Protein AF-A0A418D411-F1 (afdb_monomer_lite)

Radius of gyration: 24.91 Å; chains: 1; bounding box: 68×59×63 Å

InterPro domains:
  IPR006218 DAHP synthetase I/KDSA [PF00793] (116-194)
  IPR006219 DAHP synthase, class 1 [PTHR21225] (72-193)
  IPR013785 Aldolase-type TIM barrel [G3DSA:3.20.20.70] (73-192)
  IPR013785 Aldolase-type TIM barrel [G3DSA:3.20.20.70] (193-263)

Structure (mmCIF, N/CA/C/O backbone):
data_AF-A0A418D411-F1
#
_entry.id   AF-A0A418D411-F1
#
loop_
_atom_site.group_PDB
_atom_site.id
_atom_site.type_symbol
_atom_site.label_atom_id
_atom_site.label_alt_id
_atom_site.label_comp_id
_atom_site.label_asym_id
_atom_site.label_entity_id
_atom_site.label_seq_id
_atom_site.pdbx_PDB_ins_code
_atom_site.Cartn_x
_atom_site.Cartn_y
_atom_site.Cartn_z
_atom_site.occupancy
_atom_site.B_iso_or_equiv
_atom_site.auth_seq_id
_atom_site.auth_comp_id
_atom_site.auth_asym_id
_atom_site.auth_atom_id
_atom_site.pdbx_PDB_model_num
ATOM 1 N N . MET A 1 1 ? -28.518 1.169 19.691 1.00 33.06 1 MET A N 1
ATOM 2 C CA . MET A 1 1 ? -27.553 0.651 20.682 1.00 33.06 1 MET A CA 1
ATOM 3 C C . MET A 1 1 ? -27.098 -0.722 20.225 1.00 33.06 1 MET A C 1
ATOM 5 O O . MET A 1 1 ? -27.829 -1.684 20.400 1.00 33.06 1 MET A O 1
ATOM 9 N N . THR A 1 2 ? -25.924 -0.792 19.610 1.00 26.89 2 THR A N 1
ATOM 10 C CA . THR A 1 2 ? -25.213 -2.035 19.287 1.00 26.89 2 THR A CA 1
ATOM 11 C C . THR A 1 2 ? -23.743 -1.719 19.489 1.00 26.89 2 THR A C 1
ATOM 13 O O . THR A 1 2 ? -23.118 -1.120 18.620 1.00 26.89 2 THR A O 1
ATOM 16 N N . SER A 1 3 ? -23.225 -2.013 20.679 1.00 29.69 3 SER A N 1
ATOM 17 C CA . SER A 1 3 ? -21.810 -1.834 20.991 1.00 29.69 3 SER A CA 1
ATOM 18 C C . SER A 1 3 ? -21.008 -2.910 20.264 1.00 29.69 3 SER A C 1
ATOM 20 O O . SER A 1 3 ? -20.956 -4.057 20.710 1.00 29.69 3 SER A O 1
ATOM 22 N N . THR A 1 4 ? -20.394 -2.548 19.143 1.00 35.31 4 THR A N 1
ATOM 23 C CA . THR A 1 4 ? -19.318 -3.326 18.528 1.00 35.31 4 THR A CA 1
ATOM 24 C C . THR A 1 4 ? -18.088 -3.218 19.422 1.00 35.31 4 THR A C 1
ATOM 26 O O . THR A 1 4 ? -17.250 -2.341 19.243 1.00 35.31 4 THR A O 1
ATOM 29 N N . SER A 1 5 ? -18.010 -4.085 20.434 1.00 35.62 5 SER A N 1
ATOM 30 C CA . SER A 1 5 ? -16.815 -4.222 21.264 1.00 35.62 5 SER A CA 1
ATOM 31 C C . SER A 1 5 ? -15.633 -4.602 20.375 1.00 35.62 5 SER A C 1
ATOM 33 O O . SER A 1 5 ? -15.678 -5.657 19.731 1.00 35.62 5 SER A O 1
ATOM 35 N N . SER A 1 6 ? -14.588 -3.775 20.358 1.00 40.03 6 SER A N 1
ATOM 36 C CA . SER A 1 6 ? -13.334 -4.057 19.660 1.00 40.03 6 SER A CA 1
ATOM 37 C C . SER A 1 6 ? -12.784 -5.411 20.115 1.00 40.03 6 SER A C 1
ATOM 39 O O . SER A 1 6 ? -12.457 -5.627 21.281 1.00 40.03 6 SER A O 1
ATOM 41 N N . ASN A 1 7 ? -12.757 -6.374 19.196 1.00 39.62 7 ASN A N 1
ATOM 42 C CA . ASN A 1 7 ? -12.494 -7.764 19.535 1.00 39.62 7 ASN A CA 1
ATOM 43 C C . ASN A 1 7 ? -10.976 -7.973 19.733 1.00 39.62 7 ASN A C 1
ATOM 45 O O . ASN A 1 7 ? -10.240 -7.824 18.757 1.00 39.62 7 ASN A O 1
ATOM 49 N N . PRO A 1 8 ? -10.467 -8.375 20.919 1.00 40.44 8 PRO A N 1
ATOM 50 C CA . PRO A 1 8 ? -9.020 -8.432 21.205 1.00 40.44 8 PRO A CA 1
ATOM 51 C C . PRO A 1 8 ? -8.216 -9.391 20.301 1.00 40.44 8 PRO A C 1
ATOM 53 O O . PRO A 1 8 ? -6.984 -9.375 20.294 1.00 40.44 8 PRO A O 1
ATOM 56 N N . TYR A 1 9 ? -8.901 -10.207 19.500 1.00 42.91 9 TYR A N 1
ATOM 57 C CA . TYR A 1 9 ? -8.316 -11.075 18.483 1.00 42.91 9 TYR A CA 1
ATOM 58 C C . TYR A 1 9 ? -7.777 -10.301 17.264 1.00 42.91 9 TYR A C 1
ATOM 60 O O . TYR A 1 9 ? -6.800 -10.756 16.669 1.00 42.91 9 TYR A O 1
ATOM 68 N N . SER A 1 10 ? -8.323 -9.127 16.909 1.00 44.41 10 SER A N 1
ATOM 69 C CA . SER A 1 10 ? -7.838 -8.326 15.764 1.00 44.41 10 SER A CA 1
ATOM 70 C C . SER A 1 10 ? -6.365 -7.920 15.933 1.00 44.41 10 SER A C 1
ATOM 72 O O . SER A 1 10 ? -5.567 -8.024 14.998 1.00 44.41 10 SER A O 1
ATOM 74 N N . VAL A 1 11 ? -5.977 -7.584 17.169 1.00 42.16 11 VAL A N 1
ATOM 75 C CA . VAL A 1 11 ? -4.603 -7.266 17.585 1.00 42.16 11 VAL A CA 1
ATOM 76 C C . VAL A 1 11 ? -3.653 -8.437 17.323 1.00 42.16 11 VAL A C 1
ATOM 78 O O . VAL A 1 11 ? -2.612 -8.272 16.684 1.00 42.16 11 VAL A O 1
ATOM 81 N N . ALA A 1 12 ? -4.026 -9.646 17.753 1.00 47.34 12 ALA A N 1
ATOM 82 C CA . ALA A 1 12 ? -3.227 -10.854 17.545 1.00 47.34 12 ALA A CA 1
ATOM 83 C C . ALA A 1 12 ? -3.094 -11.225 16.054 1.00 47.34 12 ALA A C 1
ATOM 85 O O . ALA A 1 12 ? -2.053 -11.728 15.619 1.00 47.34 12 ALA A O 1
ATOM 86 N N . LEU A 1 13 ? -4.134 -10.958 15.262 1.00 47.47 13 LEU A N 1
ATOM 87 C CA . LEU A 1 13 ? -4.224 -11.324 13.848 1.00 47.47 13 LEU A CA 1
ATOM 88 C C . LEU A 1 13 ? -3.410 -10.394 12.938 1.00 47.47 13 LEU A C 1
ATOM 90 O O . LEU A 1 13 ? -2.647 -10.880 12.098 1.00 47.47 13 LEU A O 1
ATOM 94 N N . ALA A 1 14 ? -3.467 -9.078 13.158 1.00 49.84 14 ALA A N 1
ATOM 95 C CA . ALA A 1 14 ? -2.593 -8.128 12.467 1.00 49.84 14 ALA A CA 1
ATOM 96 C C . ALA A 1 14 ? -1.109 -8.375 12.807 1.00 49.84 14 ALA A C 1
ATOM 98 O O . ALA A 1 14 ? -0.263 -8.417 11.910 1.00 49.84 14 ALA A O 1
ATOM 99 N N . ILE A 1 15 ? -0.790 -8.636 14.083 1.00 53.91 15 ILE A N 1
ATOM 100 C CA . ILE A 1 15 ? 0.570 -8.994 14.519 1.00 53.91 15 ILE A CA 1
ATOM 101 C C . ILE A 1 15 ? 1.039 -10.296 13.852 1.00 53.91 15 ILE A C 1
ATOM 103 O O . ILE A 1 15 ? 2.188 -10.376 13.417 1.00 53.91 15 ILE A O 1
ATOM 107 N N . SER A 1 16 ? 0.156 -11.285 13.692 1.00 53.09 16 SER A N 1
ATOM 108 C CA . SER A 1 16 ? 0.464 -12.553 13.018 1.00 53.09 16 SER A CA 1
ATOM 109 C C . SER A 1 16 ? 0.754 -12.374 11.521 1.00 53.09 16 SER A C 1
ATOM 111 O O . SER A 1 16 ? 1.752 -12.902 11.030 1.00 53.09 16 SER A O 1
ATOM 113 N N . LEU A 1 17 ? -0.028 -11.563 10.799 1.00 56.69 17 LEU A N 1
ATOM 114 C CA . LEU A 1 17 ? 0.249 -11.187 9.401 1.00 56.69 17 LEU A CA 1
ATOM 115 C C . LEU A 1 17 ? 1.614 -10.497 9.238 1.00 56.69 17 LEU A C 1
ATOM 117 O O . LEU A 1 17 ? 2.364 -10.784 8.294 1.00 56.69 17 LEU A O 1
ATOM 121 N N . VAL A 1 18 ? 1.956 -9.608 10.176 1.00 55.41 18 VAL A N 1
ATOM 122 C CA . VAL A 1 18 ? 3.245 -8.907 10.179 1.00 55.41 18 VAL A CA 1
ATOM 123 C C . VAL A 1 18 ? 4.383 -9.885 10.481 1.00 55.41 18 VAL A C 1
ATOM 125 O O . VAL A 1 18 ? 5.374 -9.900 9.754 1.00 55.41 18 VAL A O 1
ATOM 128 N N . ALA A 1 19 ? 4.230 -10.754 11.484 1.00 53.66 19 ALA A N 1
ATOM 129 C CA . ALA A 1 19 ? 5.221 -11.763 11.858 1.00 53.66 19 ALA A CA 1
ATOM 130 C C . ALA A 1 19 ? 5.504 -12.761 10.720 1.00 53.66 19 ALA A C 1
ATOM 132 O O . ALA A 1 19 ? 6.668 -12.988 10.389 1.00 53.66 19 ALA A O 1
ATOM 133 N N . VAL A 1 20 ? 4.462 -13.282 10.058 1.00 54.72 20 VAL A N 1
ATOM 134 C CA . VAL A 1 20 ? 4.587 -14.178 8.890 1.00 54.72 20 VAL A CA 1
ATOM 135 C C . VAL A 1 20 ? 5.362 -13.508 7.752 1.00 54.72 20 VAL A C 1
ATOM 137 O O . VAL A 1 20 ? 6.217 -14.133 7.127 1.00 54.72 20 VAL A O 1
ATOM 140 N N . THR A 1 21 ? 5.122 -12.218 7.507 1.00 54.34 21 THR A N 1
ATOM 141 C CA . THR A 1 21 ? 5.803 -11.483 6.429 1.00 54.34 21 THR A CA 1
ATOM 142 C C . THR A 1 21 ? 7.245 -11.114 6.790 1.00 54.34 21 THR A C 1
ATOM 144 O O . THR A 1 21 ? 8.131 -11.191 5.938 1.00 54.34 21 THR A O 1
ATOM 147 N N . VAL A 1 22 ? 7.518 -10.773 8.054 1.00 53.78 22 VAL A N 1
ATOM 148 C CA . VAL A 1 22 ? 8.877 -10.505 8.559 1.00 53.78 22 VAL A CA 1
ATOM 149 C C . VAL A 1 22 ? 9.735 -11.774 8.559 1.00 53.78 22 VAL A C 1
ATOM 151 O O . VAL A 1 22 ? 10.916 -11.695 8.218 1.00 53.78 22 VAL A O 1
ATOM 154 N N . ALA A 1 23 ? 9.153 -12.939 8.864 1.00 47.38 23 ALA A N 1
ATOM 155 C CA . ALA A 1 23 ? 9.835 -14.236 8.815 1.00 47.38 23 ALA A CA 1
ATOM 156 C C . ALA A 1 23 ? 10.325 -14.621 7.403 1.00 47.38 23 ALA A C 1
ATOM 158 O O . ALA A 1 23 ? 11.264 -15.400 7.276 1.00 47.38 23 ALA A O 1
ATOM 159 N N . TRP A 1 24 ? 9.728 -14.046 6.352 1.00 43.72 24 TRP A N 1
ATOM 160 C CA . TRP A 1 24 ? 10.104 -14.244 4.943 1.00 43.72 24 TRP A CA 1
ATOM 161 C C . TRP A 1 24 ? 10.872 -13.049 4.339 1.00 43.72 24 TRP A C 1
ATOM 163 O O . TRP A 1 24 ? 10.961 -12.912 3.121 1.00 43.72 24 TRP A O 1
ATOM 173 N N . GLY A 1 25 ? 11.425 -12.156 5.171 1.00 38.22 25 GLY A N 1
ATOM 174 C CA . GLY A 1 25 ? 12.215 -11.003 4.708 1.00 38.22 25 GLY A CA 1
ATOM 175 C C . GLY A 1 25 ? 11.402 -9.902 4.009 1.00 38.22 25 GLY A C 1
ATOM 176 O O . GLY A 1 25 ? 11.973 -9.035 3.344 1.00 38.22 25 GLY A O 1
ATOM 177 N N . GLY A 1 26 ? 10.073 -9.924 4.143 1.00 41.62 26 GLY A N 1
ATOM 178 C CA . GLY A 1 26 ? 9.165 -8.945 3.553 1.00 41.62 26 GLY A CA 1
ATOM 179 C C . GLY A 1 26 ? 9.078 -7.622 4.323 1.00 41.62 26 GLY A C 1
ATOM 180 O O . GLY A 1 26 ? 9.641 -7.442 5.409 1.00 41.62 26 GLY A O 1
ATOM 181 N N . THR A 1 27 ? 8.330 -6.674 3.752 1.00 47.31 27 THR A N 1
ATOM 182 C CA . THR A 1 27 ? 8.087 -5.358 4.363 1.00 47.31 27 THR A CA 1
ATOM 183 C C . THR A 1 27 ? 6.607 -5.007 4.358 1.00 47.31 27 THR A C 1
ATOM 185 O O . THR A 1 27 ? 5.970 -5.034 3.305 1.00 47.31 27 THR A O 1
ATOM 188 N N . VAL A 1 28 ? 6.084 -4.649 5.526 1.00 45.81 28 VAL A N 1
ATOM 189 C CA . VAL A 1 28 ? 4.649 -4.549 5.812 1.00 45.81 28 VAL A CA 1
ATOM 190 C C . VAL A 1 28 ? 4.213 -3.090 5.887 1.00 45.81 28 VAL A C 1
ATOM 192 O O . VAL A 1 28 ? 4.856 -2.300 6.575 1.00 45.81 28 VAL A O 1
ATOM 195 N N . GLY A 1 29 ? 3.117 -2.747 5.209 1.00 37.38 29 GLY A N 1
ATOM 196 C CA . GLY A 1 29 ? 2.358 -1.519 5.441 1.00 37.38 29 GLY A CA 1
ATOM 197 C C . GLY A 1 29 ? 0.971 -1.847 5.996 1.00 37.38 29 GLY A C 1
ATOM 198 O O . GLY A 1 29 ? 0.375 -2.857 5.620 1.00 37.38 29 GLY A O 1
ATOM 199 N N . LEU A 1 30 ? 0.462 -1.006 6.893 1.00 37.16 30 LEU A N 1
ATOM 200 C CA . LEU A 1 30 ? -0.817 -1.195 7.576 1.00 37.16 30 LEU A CA 1
ATOM 201 C C . LEU A 1 30 ? -1.631 0.097 7.447 1.00 37.16 30 LEU A C 1
ATOM 203 O O . LEU A 1 30 ? -1.158 1.155 7.847 1.00 37.16 30 LEU A O 1
ATOM 207 N N . LEU A 1 31 ? -2.825 0.069 6.855 1.00 34.31 31 LEU A N 1
ATOM 208 C CA . LEU A 1 31 ? -3.688 1.254 6.856 1.00 34.31 31 LEU A CA 1
ATOM 209 C C . LEU A 1 31 ? -4.367 1.382 8.225 1.00 34.31 31 LEU A C 1
ATOM 211 O O . LEU A 1 31 ? -4.776 0.359 8.749 1.00 34.31 31 LEU A O 1
ATOM 215 N N . VAL A 1 32 ? -4.482 2.589 8.791 1.00 37.22 32 VAL A N 1
ATOM 216 C CA . VAL A 1 32 ? -5.326 2.903 9.966 1.00 37.22 32 VAL A CA 1
ATOM 217 C C . VAL A 1 32 ? -5.812 4.340 9.818 1.00 37.22 32 VAL A C 1
ATOM 219 O O . VAL A 1 32 ? -5.032 5.281 9.956 1.00 37.22 32 VAL A O 1
ATOM 222 N N . GLY A 1 33 ? -7.100 4.497 9.511 1.00 26.53 33 GLY A N 1
ATOM 223 C CA . GLY A 1 33 ? -7.774 5.792 9.486 1.00 26.53 33 GLY A CA 1
ATOM 224 C C . GLY A 1 33 ? -8.467 6.050 10.819 1.00 26.53 33 GLY A C 1
ATOM 225 O O . GLY A 1 33 ? -9.241 5.214 11.268 1.00 26.53 33 GLY A O 1
ATOM 226 N N . MET A 1 34 ? -8.209 7.206 11.429 1.00 34.72 34 MET A N 1
ATOM 227 C CA . MET A 1 34 ? -8.872 7.646 12.661 1.00 34.72 34 MET A CA 1
ATOM 228 C C . MET A 1 34 ? -9.772 8.865 12.386 1.00 34.72 34 MET A C 1
ATOM 230 O O . MET A 1 34 ? -9.775 9.427 11.293 1.00 34.72 34 MET A O 1
ATOM 234 N N . TYR A 1 35 ? -10.607 9.224 13.357 1.00 33.66 35 TYR A N 1
ATOM 235 C CA . TYR A 1 35 ? -11.509 10.385 13.352 1.00 33.66 35 TYR A CA 1
ATOM 236 C C . TYR A 1 35 ? -10.949 11.474 14.297 1.00 33.66 35 TYR A C 1
ATOM 238 O O . TYR A 1 35 ? -10.360 11.116 15.315 1.00 33.66 35 TYR A O 1
ATOM 246 N N . ALA A 1 36 ? -11.247 12.765 14.070 1.00 32.91 36 ALA A N 1
ATOM 247 C CA . ALA A 1 36 ? -11.877 13.656 15.076 1.00 32.91 36 ALA A CA 1
ATOM 248 C C . ALA A 1 36 ? -11.922 15.142 14.665 1.00 32.91 36 ALA A C 1
ATOM 250 O O . ALA A 1 36 ? -10.931 15.860 14.697 1.00 32.91 36 ALA A O 1
ATOM 251 N N . SER A 1 37 ? -13.136 15.599 14.391 1.00 28.89 37 SER A N 1
ATOM 252 C CA . SER A 1 37 ? -13.597 16.962 14.130 1.00 28.89 37 SER A CA 1
ATOM 253 C C . SER A 1 37 ? -13.303 18.051 15.196 1.00 28.89 37 SER A C 1
ATOM 255 O O . SER A 1 37 ? -13.655 17.873 16.360 1.00 28.89 37 SER A O 1
ATOM 257 N N . ARG A 1 38 ? -12.994 19.271 14.701 1.00 36.34 38 ARG A N 1
ATOM 258 C CA . ARG A 1 38 ? -13.343 20.634 15.229 1.00 36.34 38 ARG A CA 1
ATOM 259 C C . ARG A 1 38 ? -12.381 21.392 16.211 1.00 36.34 38 ARG A C 1
ATOM 261 O O . ARG A 1 38 ? -11.506 20.779 16.800 1.00 36.34 38 ARG A O 1
ATOM 268 N N . PRO A 1 39 ? -12.466 22.758 16.292 1.00 33.91 39 PRO A N 1
ATOM 269 C CA . PRO A 1 39 ? -11.302 23.684 16.361 1.00 33.91 39 PRO A CA 1
ATOM 270 C C . PRO A 1 39 ? -11.366 24.662 17.583 1.00 33.91 39 PRO A C 1
ATOM 272 O O . PRO A 1 39 ? -12.180 24.397 18.468 1.00 33.91 39 PRO A O 1
ATOM 275 N N . PRO A 1 40 ? -10.686 25.847 17.647 1.00 38.25 40 PRO A N 1
ATOM 276 C CA . PRO A 1 40 ? -9.579 26.440 16.859 1.00 38.25 40 PRO A CA 1
ATOM 277 C C . PRO A 1 40 ? -8.330 26.786 17.733 1.00 38.25 40 PRO A C 1
ATOM 279 O O . PRO A 1 40 ? -8.340 26.573 18.938 1.00 38.25 40 PRO A O 1
ATOM 282 N N . ALA A 1 41 ? -7.207 27.296 17.199 1.00 27.84 41 ALA A N 1
ATOM 283 C CA . ALA A 1 41 ? -6.936 28.747 17.109 1.00 27.84 41 ALA A CA 1
ATOM 284 C C . ALA A 1 41 ? -5.645 29.095 16.318 1.00 27.84 41 ALA A C 1
ATOM 286 O O . ALA A 1 41 ? -4.815 28.245 16.007 1.00 27.84 41 ALA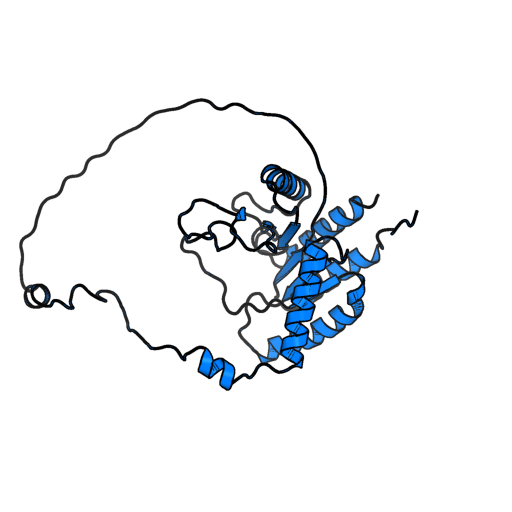 A O 1
ATOM 287 N N . THR A 1 42 ? -5.512 30.379 15.978 1.00 30.92 42 THR A N 1
ATOM 288 C CA . THR A 1 42 ? -4.536 31.001 15.061 1.00 30.92 42 THR A CA 1
ATOM 289 C C . THR A 1 42 ? -3.146 31.274 15.650 1.00 30.92 42 THR A C 1
ATOM 291 O O . THR A 1 42 ? -3.037 31.631 16.820 1.00 30.92 42 THR A O 1
ATOM 294 N N . SER A 1 43 ? -2.113 31.311 14.799 1.00 26.38 43 SER A N 1
ATOM 295 C CA . SER A 1 43 ? -0.853 32.024 15.070 1.00 26.38 43 SER A CA 1
ATOM 296 C C . SER A 1 43 ? -0.489 32.967 13.913 1.00 26.38 43 SER A C 1
ATOM 298 O O . SER A 1 43 ? -0.526 32.578 12.746 1.00 26.38 43 SER A O 1
ATOM 300 N N . ASN A 1 44 ? -0.160 34.220 14.245 1.00 27.83 44 ASN A N 1
ATOM 301 C CA . ASN A 1 44 ? 0.278 35.234 13.281 1.00 27.83 44 ASN A CA 1
ATOM 302 C C . ASN A 1 44 ? 1.775 35.109 12.957 1.00 27.83 44 ASN A C 1
ATOM 304 O O . ASN A 1 44 ? 2.577 34.648 13.768 1.00 27.83 44 ASN A O 1
ATOM 308 N N . THR A 1 45 ? 2.129 35.568 11.760 1.00 31.31 45 THR A N 1
ATOM 309 C CA . THR A 1 45 ? 3.489 35.687 11.216 1.00 31.31 45 THR A CA 1
ATOM 310 C C . THR A 1 45 ? 4.220 36.948 11.681 1.00 31.31 45 THR A C 1
ATOM 312 O O . THR A 1 45 ? 3.551 37.929 11.985 1.00 31.31 45 THR A O 1
ATOM 315 N N . HIS A 1 46 ? 5.562 36.915 11.632 1.00 29.34 46 HIS A N 1
ATOM 316 C CA . HIS A 1 46 ? 6.570 37.984 11.387 1.00 29.34 46 HIS A CA 1
ATOM 317 C C . HIS A 1 46 ? 7.897 37.567 12.085 1.00 29.34 46 HIS A C 1
ATOM 319 O O . HIS A 1 46 ? 7.840 36.823 13.057 1.00 29.34 46 HIS A O 1
ATOM 325 N N . VAL A 1 47 ? 9.120 37.928 11.666 1.00 28.28 47 VAL A N 1
ATOM 326 C CA . VAL A 1 47 ? 9.617 38.773 10.559 1.00 28.28 47 VAL A CA 1
ATOM 327 C C . VAL A 1 47 ? 10.996 38.234 10.074 1.00 28.28 47 VAL A C 1
ATOM 329 O O . VAL A 1 47 ? 11.607 37.423 10.759 1.00 28.28 47 VAL A O 1
ATOM 332 N N . GLU A 1 48 ? 11.396 38.672 8.874 1.00 28.16 48 GLU A N 1
ATOM 333 C CA . GLU A 1 48 ? 12.717 38.869 8.208 1.00 28.16 48 GLU A CA 1
ATOM 334 C C . GLU A 1 48 ? 14.059 38.766 9.028 1.00 28.16 48 GLU A C 1
ATOM 336 O O . GLU A 1 48 ? 14.039 38.657 10.245 1.00 28.16 48 GLU A O 1
ATOM 341 N N . ASN A 1 49 ? 15.295 38.837 8.480 1.00 28.94 49 ASN A N 1
ATOM 342 C CA . ASN A 1 49 ? 15.798 39.301 7.165 1.00 28.94 49 ASN A CA 1
ATOM 343 C C . ASN A 1 49 ? 17.262 38.826 6.850 1.00 28.94 49 ASN A C 1
ATOM 345 O O . ASN A 1 49 ? 17.867 38.096 7.627 1.00 28.94 49 ASN A O 1
ATOM 349 N N . GLU A 1 50 ? 17.825 39.345 5.744 1.00 29.19 50 GLU A N 1
ATOM 350 C CA . GLU A 1 50 ? 19.255 39.581 5.407 1.00 29.19 50 GLU A CA 1
ATOM 351 C C . GLU A 1 50 ? 20.144 38.518 4.702 1.00 29.19 50 GLU A C 1
ATOM 353 O O . GLU A 1 50 ? 20.868 37.722 5.289 1.00 29.19 50 GLU A O 1
ATOM 358 N N . THR A 1 51 ? 20.180 38.653 3.367 1.00 33.19 51 THR A N 1
ATOM 359 C CA . THR A 1 51 ? 21.358 38.837 2.475 1.00 33.19 51 THR A CA 1
ATOM 360 C C . THR A 1 51 ? 22.778 38.388 2.882 1.00 33.19 51 THR A C 1
ATOM 362 O O . THR A 1 51 ? 23.316 38.849 3.885 1.00 33.19 51 THR A O 1
ATOM 365 N N . ARG A 1 52 ? 23.516 37.815 1.905 1.00 29.56 52 ARG A N 1
ATOM 366 C CA . ARG A 1 52 ? 24.670 38.507 1.262 1.00 29.56 52 ARG A CA 1
ATOM 367 C C . ARG A 1 52 ? 25.130 37.875 -0.066 1.00 29.56 52 ARG A C 1
ATOM 369 O O . ARG A 1 52 ? 24.688 36.799 -0.449 1.00 29.56 52 ARG A O 1
ATOM 376 N N . ASN A 1 53 ? 25.941 38.643 -0.796 1.00 33.06 53 ASN A N 1
ATOM 377 C CA . ASN A 1 53 ? 26.189 38.568 -2.243 1.00 33.06 53 ASN A CA 1
ATOM 378 C C . ASN A 1 53 ? 27.517 37.848 -2.599 1.00 33.06 53 ASN A C 1
ATOM 380 O O . ASN A 1 53 ? 28.400 37.751 -1.749 1.00 33.06 53 ASN A O 1
ATOM 384 N N . GLY A 1 54 ? 27.697 37.400 -3.851 1.00 28.06 54 GLY A N 1
ATOM 385 C CA . GLY A 1 54 ? 28.924 36.715 -4.298 1.00 28.06 54 GLY A CA 1
ATOM 386 C C . GLY A 1 54 ? 29.053 36.561 -5.821 1.00 28.06 54 GLY A C 1
ATOM 387 O O . GLY A 1 54 ? 28.551 35.601 -6.398 1.00 28.06 54 GLY A O 1
ATOM 388 N N . HIS A 1 55 ? 29.747 37.504 -6.461 1.00 34.91 55 HIS A N 1
ATOM 389 C CA . HIS A 1 55 ? 29.998 37.569 -7.911 1.00 34.91 55 HIS A CA 1
ATOM 390 C C . HIS A 1 55 ? 31.119 36.606 -8.354 1.00 34.91 55 HIS A C 1
ATOM 392 O O . HIS A 1 55 ? 32.069 36.411 -7.594 1.00 34.91 55 HIS A O 1
ATOM 398 N N . ARG A 1 56 ? 31.056 36.060 -9.583 1.00 30.23 56 ARG A N 1
ATOM 399 C CA . ARG A 1 56 ? 32.219 35.507 -10.314 1.00 30.23 56 ARG A CA 1
ATOM 400 C C . ARG A 1 56 ? 32.071 35.688 -11.824 1.00 30.23 56 ARG A C 1
ATOM 402 O O . ARG A 1 56 ? 31.006 35.433 -12.383 1.00 30.23 56 ARG A O 1
ATOM 409 N N . ASP A 1 57 ? 33.167 36.106 -12.440 1.00 29.88 57 ASP A N 1
ATOM 410 C CA . ASP A 1 57 ? 33.249 36.589 -13.816 1.00 29.88 57 ASP A CA 1
ATOM 411 C C . ASP A 1 57 ? 33.271 35.478 -14.881 1.00 29.88 57 ASP A C 1
ATOM 413 O O . ASP A 1 57 ? 33.483 34.297 -14.595 1.00 29.88 57 ASP A O 1
ATOM 417 N N . ARG A 1 58 ? 33.048 35.879 -16.139 1.00 34.16 58 ARG A N 1
ATOM 418 C CA . ARG A 1 58 ? 33.152 35.032 -17.337 1.00 34.16 58 ARG A CA 1
ATOM 419 C C . ARG A 1 58 ? 34.279 35.535 -18.234 1.00 34.16 58 ARG A C 1
ATOM 421 O O . ARG A 1 58 ? 34.217 36.673 -18.686 1.00 34.16 58 ARG A O 1
ATOM 428 N N . GLU A 1 59 ? 35.196 34.649 -18.605 1.00 31.12 59 GLU A N 1
ATOM 429 C CA . GLU A 1 59 ? 36.101 34.837 -19.748 1.00 31.12 59 GLU A CA 1
ATOM 430 C C . GLU A 1 59 ? 35.810 33.798 -20.844 1.00 31.12 59 GLU A C 1
ATOM 432 O O . GLU A 1 59 ? 35.237 32.736 -20.580 1.00 31.12 59 GLU A O 1
ATOM 437 N N . GLY A 1 60 ? 36.114 34.153 -22.096 1.00 29.59 60 GLY A N 1
ATOM 438 C CA . GLY A 1 60 ? 35.656 33.449 -23.298 1.00 29.59 60 GLY A CA 1
ATOM 439 C C . GLY A 1 60 ? 36.671 32.513 -23.972 1.00 29.59 60 GLY A C 1
ATOM 440 O O . GLY A 1 60 ? 37.837 32.438 -23.606 1.00 29.59 60 GLY A O 1
ATOM 441 N N . SER A 1 61 ? 36.172 31.817 -25.000 1.00 37.66 61 SER A N 1
ATOM 442 C CA . SER A 1 61 ? 36.854 30.935 -25.976 1.00 37.66 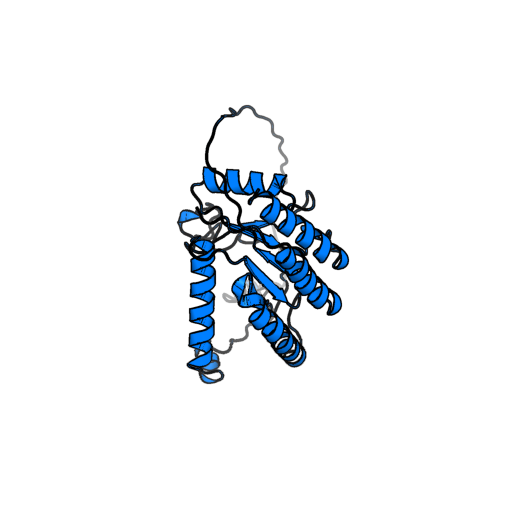61 SER A CA 1
ATOM 443 C C . SER A 1 61 ? 38.145 31.508 -26.601 1.00 37.66 61 SER A C 1
ATOM 445 O O . SER A 1 61 ? 38.311 32.720 -26.631 1.00 37.66 61 SER A O 1
ATOM 447 N N . VAL A 1 62 ? 39.075 30.717 -27.166 1.00 38.47 62 VAL A N 1
ATOM 448 C CA . VAL A 1 62 ? 39.104 30.141 -28.550 1.00 38.47 62 VAL A CA 1
ATOM 449 C C . VAL A 1 62 ? 40.432 29.347 -28.679 1.00 38.47 62 VAL A C 1
ATOM 451 O O . VAL A 1 62 ? 41.426 29.821 -28.146 1.00 38.47 62 VAL A O 1
ATOM 454 N N . SER A 1 63 ? 40.631 28.222 -29.392 1.00 44.41 63 SER A N 1
ATOM 455 C CA . SER A 1 63 ? 39.812 27.129 -29.983 1.00 44.41 63 SER A CA 1
ATOM 456 C C . SER A 1 63 ? 40.777 26.011 -30.489 1.00 44.41 63 SER A C 1
ATOM 458 O O . SER A 1 63 ? 41.979 26.274 -30.524 1.00 44.41 63 SER A O 1
ATOM 460 N N . ASN A 1 64 ? 40.299 24.805 -30.879 1.00 43.16 64 ASN A N 1
ATOM 461 C CA . ASN A 1 64 ? 40.702 24.051 -32.106 1.00 43.16 64 ASN A CA 1
ATOM 462 C C . ASN A 1 64 ? 40.295 22.553 -32.118 1.00 43.16 64 ASN A C 1
ATOM 464 O O . ASN A 1 64 ? 40.156 21.921 -31.075 1.00 43.16 64 ASN A O 1
ATOM 468 N N . ALA A 1 65 ? 40.154 21.993 -33.332 1.00 38.69 65 ALA A N 1
ATOM 469 C CA . ALA A 1 65 ? 39.794 20.601 -33.682 1.00 38.69 65 ALA A CA 1
ATOM 470 C C . ALA A 1 65 ? 38.327 20.150 -33.460 1.00 38.69 65 ALA A C 1
ATOM 472 O O . ALA A 1 65 ? 37.995 18.998 -33.742 1.00 38.69 65 ALA A O 1
ATOM 473 N N . GLY A 1 66 ? 37.426 21.033 -33.013 1.00 44.84 66 GLY A N 1
ATOM 474 C CA . GLY A 1 66 ? 36.010 20.704 -32.766 1.00 44.84 66 GLY A CA 1
ATOM 475 C C . GLY A 1 66 ? 35.053 20.911 -33.951 1.00 44.84 66 GLY A C 1
ATOM 476 O O . GLY A 1 66 ? 33.915 20.443 -33.907 1.00 44.84 66 GLY A O 1
ATOM 477 N N . ASP A 1 67 ? 35.488 21.602 -35.004 1.00 48.91 67 ASP A N 1
ATOM 478 C CA . ASP A 1 67 ? 34.578 22.341 -35.896 1.00 48.91 67 ASP A CA 1
ATOM 479 C C . ASP A 1 67 ? 33.696 21.455 -36.790 1.00 48.91 67 ASP A C 1
ATOM 481 O O . ASP A 1 67 ? 32.591 21.851 -37.161 1.00 48.91 67 ASP A O 1
ATOM 485 N N . ALA A 1 68 ? 34.100 20.203 -37.027 1.00 48.81 68 ALA A N 1
ATOM 486 C CA . ALA A 1 68 ? 33.259 19.202 -37.688 1.00 48.81 68 ALA A CA 1
ATOM 487 C C . ALA A 1 68 ? 31.953 18.901 -36.917 1.00 48.81 68 ALA A C 1
ATOM 489 O O . ALA A 1 68 ? 30.963 18.514 -37.530 1.00 48.81 68 ALA A O 1
ATOM 490 N N . LYS A 1 69 ? 31.921 19.113 -35.589 1.00 51.66 69 LYS A N 1
ATOM 491 C CA . LYS A 1 69 ? 30.692 19.028 -34.777 1.00 51.66 69 LYS A CA 1
ATOM 492 C C . LYS A 1 69 ? 29.906 20.338 -34.707 1.00 51.66 69 LYS A C 1
ATOM 494 O O . LYS A 1 69 ? 28.736 20.300 -34.354 1.00 51.66 69 LYS A O 1
ATOM 499 N N . ILE A 1 70 ? 30.513 21.482 -35.030 1.00 57.38 70 ILE A N 1
ATOM 500 C CA . ILE A 1 70 ? 29.835 22.790 -34.969 1.00 57.38 70 ILE A CA 1
ATOM 501 C C . ILE A 1 70 ? 28.838 22.939 -36.128 1.00 57.38 70 ILE A C 1
ATOM 503 O O . ILE A 1 70 ? 27.795 23.567 -35.967 1.00 57.38 70 ILE A O 1
ATOM 507 N N . MET A 1 71 ? 29.124 22.323 -37.281 1.00 59.03 71 MET 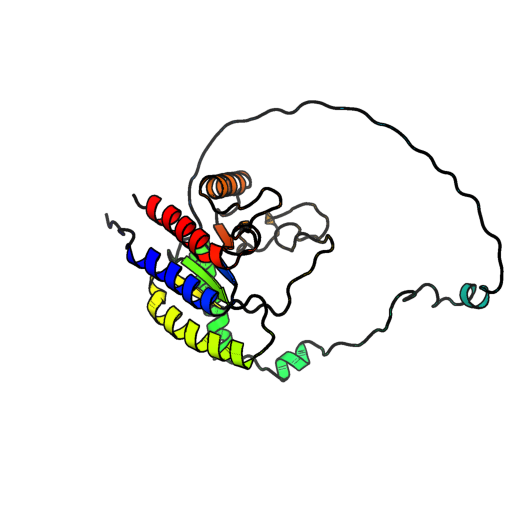A N 1
ATOM 508 C CA . MET A 1 71 ? 28.229 22.337 -38.447 1.00 59.03 71 MET A CA 1
ATOM 509 C C . MET A 1 71 ? 27.221 21.177 -38.488 1.00 59.03 71 MET A C 1
ATOM 511 O O . MET A 1 71 ? 26.330 21.172 -39.341 1.00 59.03 71 MET A O 1
ATOM 515 N N . ASP A 1 72 ? 27.320 20.205 -37.576 1.00 66.62 72 ASP A N 1
ATOM 516 C CA . ASP A 1 72 ? 26.340 19.127 -37.472 1.00 66.62 72 ASP A CA 1
ATOM 517 C C . ASP A 1 72 ? 25.125 19.572 -36.646 1.00 66.62 72 ASP A C 1
ATOM 519 O O . ASP A 1 72 ? 25.126 19.594 -35.417 1.00 66.62 72 ASP A O 1
ATOM 523 N N . LYS A 1 73 ? 24.037 19.876 -37.353 1.00 66.38 73 LYS A N 1
ATOM 524 C CA . LYS A 1 73 ? 22.714 20.189 -36.793 1.00 66.38 73 LYS A CA 1
ATOM 525 C C . LYS A 1 73 ? 22.126 19.084 -35.898 1.00 66.38 73 LYS A C 1
ATOM 527 O O . LYS A 1 73 ? 21.231 19.381 -35.110 1.00 66.38 73 LYS A O 1
ATOM 532 N N . HIS A 1 74 ? 22.627 17.849 -35.966 1.00 67.19 74 HIS A N 1
ATOM 533 C CA . HIS A 1 74 ? 22.256 16.768 -35.049 1.00 67.19 74 HIS A CA 1
ATOM 534 C C . HIS A 1 74 ? 23.146 16.702 -33.797 1.00 67.19 74 HIS A C 1
ATOM 536 O O . HIS A 1 74 ? 22.705 16.158 -32.790 1.00 67.19 74 HIS A O 1
ATOM 542 N N . ALA A 1 75 ? 24.323 17.341 -33.776 1.00 65.62 75 ALA A N 1
ATOM 543 C CA . ALA A 1 75 ? 25.226 17.365 -32.617 1.00 65.62 75 ALA A CA 1
ATOM 544 C C . ALA A 1 75 ? 24.725 18.218 -31.427 1.00 65.62 75 ALA A C 1
ATOM 546 O O . ALA A 1 75 ? 25.403 18.301 -30.401 1.00 65.62 75 ALA A O 1
ATOM 547 N N . LEU A 1 76 ? 23.537 18.825 -31.542 1.00 75.62 76 LEU A N 1
ATOM 548 C CA . LEU A 1 76 ? 22.792 19.458 -30.444 1.00 75.62 76 LEU A CA 1
ATOM 549 C C . LEU A 1 76 ? 21.743 18.529 -29.805 1.00 75.62 76 LEU A C 1
ATOM 551 O O . LEU A 1 76 ? 21.250 18.823 -28.716 1.00 75.62 76 LEU A O 1
ATOM 555 N N . VAL A 1 77 ? 21.390 17.426 -30.468 1.00 79.75 77 VAL A N 1
ATOM 556 C CA . VAL A 1 77 ? 20.337 16.487 -30.058 1.00 79.75 77 VAL A CA 1
ATOM 557 C C . VAL A 1 77 ? 20.991 15.201 -29.551 1.00 79.75 77 VAL A C 1
ATOM 559 O O . VAL A 1 77 ? 22.041 14.796 -30.037 1.00 79.75 77 VAL A O 1
ATOM 562 N N . ASP A 1 78 ? 20.412 14.584 -28.521 1.00 80.62 78 ASP A N 1
ATOM 563 C CA . ASP A 1 78 ? 20.847 13.296 -27.957 1.00 80.62 78 ASP A CA 1
ATOM 564 C C . ASP A 1 78 ? 22.334 13.194 -27.536 1.00 80.62 78 ASP A C 1
ATOM 566 O O . ASP A 1 78 ? 22.855 12.109 -27.285 1.00 80.62 78 ASP A O 1
ATOM 570 N N . VAL A 1 79 ? 22.997 14.339 -27.326 1.00 81.50 79 VAL A N 1
ATOM 571 C CA . VAL A 1 79 ? 24.443 14.509 -27.040 1.00 81.50 79 VAL A CA 1
ATOM 572 C C . VAL A 1 79 ? 24.965 13.684 -25.848 1.00 81.50 79 VAL A C 1
ATOM 574 O O . VAL A 1 79 ? 26.170 13.478 -25.703 1.00 81.50 79 VAL A O 1
ATOM 577 N N . ARG A 1 80 ? 24.073 13.225 -24.961 1.00 81.94 80 ARG A N 1
ATOM 578 C CA . ARG A 1 80 ? 24.385 12.407 -23.773 1.00 81.94 80 ARG A CA 1
ATOM 579 C C . ARG A 1 80 ? 23.570 11.108 -23.689 1.00 81.94 80 ARG A C 1
ATOM 581 O O . ARG A 1 80 ? 23.478 10.516 -22.616 1.00 81.94 80 ARG A O 1
ATOM 588 N N . ILE A 1 81 ? 22.961 10.668 -24.788 1.00 79.94 81 ILE A N 1
ATOM 589 C CA . ILE A 1 81 ? 22.142 9.455 -24.828 1.00 79.94 81 ILE A CA 1
ATOM 590 C C . ILE A 1 81 ? 23.022 8.253 -25.182 1.00 79.94 81 ILE A C 1
ATOM 592 O O . ILE A 1 81 ? 23.540 8.148 -26.288 1.00 79.94 81 ILE A O 1
ATOM 596 N N . GLY A 1 82 ? 23.172 7.314 -24.242 1.00 79.12 82 GLY A N 1
ATOM 597 C CA . GLY A 1 82 ? 23.932 6.073 -24.464 1.00 79.12 82 GLY A CA 1
ATOM 598 C C . GLY A 1 82 ? 23.260 5.078 -25.424 1.00 79.12 82 GLY A C 1
ATOM 599 O O . GLY A 1 82 ? 23.888 4.115 -25.852 1.00 79.12 82 GLY A O 1
ATOM 600 N N . GLY A 1 83 ? 21.987 5.302 -25.756 1.00 78.88 83 GLY A N 1
ATOM 601 C CA . GLY A 1 83 ? 21.228 4.545 -26.747 1.00 78.88 83 GLY A CA 1
ATOM 602 C C . GLY A 1 83 ? 19.721 4.727 -26.569 1.00 78.88 83 GLY A C 1
ATOM 603 O O . GLY A 1 83 ? 19.232 4.823 -25.445 1.00 78.88 83 GLY A O 1
ATOM 604 N N . ILE A 1 84 ? 18.982 4.746 -27.679 1.00 83.25 84 ILE A N 1
ATOM 605 C CA . ILE A 1 84 ? 17.513 4.749 -27.694 1.00 83.25 84 ILE A CA 1
ATOM 606 C C . ILE A 1 84 ? 17.044 3.364 -28.138 1.00 83.25 84 ILE A C 1
ATOM 608 O O . ILE A 1 84 ? 17.523 2.826 -29.134 1.00 83.25 84 ILE A O 1
ATOM 612 N N . ARG A 1 85 ? 16.099 2.776 -27.401 1.00 74.44 85 ARG A N 1
ATOM 613 C CA . ARG A 1 85 ? 15.467 1.499 -27.747 1.00 74.44 85 ARG A CA 1
ATOM 614 C C . ARG A 1 85 ? 13.955 1.655 -27.679 1.00 74.44 85 ARG A C 1
ATOM 616 O O . ARG A 1 85 ? 13.429 2.060 -26.646 1.00 74.44 85 ARG A O 1
ATOM 623 N N . ALA A 1 86 ? 13.266 1.298 -28.761 1.00 88.00 86 ALA A N 1
ATOM 624 C CA . ALA A 1 86 ? 11.812 1.216 -28.764 1.00 88.00 86 ALA A CA 1
ATOM 625 C C . ALA A 1 86 ? 11.337 0.167 -27.743 1.00 88.00 86 ALA A C 1
ATOM 627 O O . ALA A 1 86 ? 11.870 -0.945 -27.687 1.00 88.00 86 ALA A O 1
ATOM 628 N N . LEU A 1 87 ? 10.342 0.527 -26.935 1.00 85.44 87 LEU A N 1
ATOM 629 C CA . LEU A 1 87 ? 9.676 -0.398 -26.022 1.00 85.44 87 LEU A CA 1
ATOM 630 C C . LEU A 1 87 ? 8.545 -1.133 -26.748 1.00 85.44 87 LEU A C 1
ATOM 632 O O . LEU A 1 87 ? 7.985 -0.626 -27.720 1.00 85.44 87 LEU A O 1
ATOM 636 N N . ILE A 1 88 ? 8.185 -2.316 -26.247 1.00 85.31 88 ILE A N 1
ATOM 637 C CA . ILE A 1 88 ? 7.003 -3.048 -26.716 1.00 85.31 88 ILE A CA 1
ATOM 638 C C . ILE A 1 88 ? 5.759 -2.181 -26.434 1.00 85.31 88 ILE A C 1
ATOM 640 O O . ILE A 1 88 ? 5.568 -1.777 -25.282 1.00 85.31 88 ILE A O 1
ATOM 644 N N . PRO A 1 89 ? 4.905 -1.889 -27.435 1.00 92.44 89 PRO A N 1
ATOM 645 C CA . PRO A 1 89 ? 3.683 -1.121 -27.219 1.00 92.44 89 PRO A CA 1
ATOM 646 C C . PRO A 1 89 ? 2.753 -1.795 -26.193 1.00 92.44 89 PRO A C 1
ATOM 648 O O . PRO A 1 89 ? 2.606 -3.020 -26.228 1.00 92.44 89 PRO A O 1
ATOM 651 N N . PRO A 1 90 ? 2.051 -1.036 -25.324 1.00 88.56 90 PRO A N 1
ATOM 652 C CA . PRO A 1 90 ? 1.168 -1.616 -24.308 1.00 88.56 90 PRO A CA 1
ATOM 653 C C . PRO A 1 90 ? 0.091 -2.562 -24.860 1.00 88.56 90 PRO A C 1
ATOM 655 O O . PRO A 1 90 ? -0.273 -3.522 -24.187 1.00 88.56 90 PRO A O 1
ATOM 658 N N . VAL A 1 91 ? -0.390 -2.332 -26.089 1.00 92.75 91 VAL A N 1
ATOM 659 C CA . VAL A 1 91 ? -1.373 -3.207 -26.753 1.00 92.75 91 VAL A CA 1
ATOM 660 C C . VAL A 1 91 ? -0.846 -4.634 -26.945 1.00 92.75 91 VAL A C 1
ATOM 662 O O . VAL A 1 91 ? -1.543 -5.579 -26.594 1.00 92.75 91 VAL A O 1
ATOM 665 N N . CYS A 1 92 ? 0.414 -4.806 -27.354 1.00 91.81 92 CYS A N 1
ATOM 666 C CA . CYS A 1 92 ? 1.015 -6.127 -27.549 1.00 91.81 92 CYS A CA 1
ATOM 667 C C . CYS A 1 92 ? 1.137 -6.909 -26.228 1.00 91.81 92 CYS A C 1
ATOM 669 O O . CYS A 1 92 ? 1.030 -8.132 -26.214 1.00 91.81 92 CYS A O 1
ATOM 671 N N . LEU A 1 93 ? 1.323 -6.215 -25.097 1.00 86.12 93 LEU A N 1
ATOM 672 C CA . LEU A 1 93 ? 1.320 -6.844 -23.770 1.00 86.12 93 LEU A CA 1
ATOM 673 C C . LEU A 1 93 ? -0.095 -7.254 -23.332 1.00 86.12 93 LEU A C 1
ATOM 675 O O . LEU A 1 93 ? -0.262 -8.301 -22.711 1.00 86.12 93 LEU A O 1
ATOM 679 N N . LEU A 1 94 ? -1.116 -6.460 -23.676 1.00 89.50 94 LEU A N 1
ATOM 680 C CA . LEU A 1 94 ? -2.525 -6.786 -23.417 1.00 89.50 94 LEU A CA 1
ATOM 681 C C . LEU A 1 94 ? -3.030 -7.954 -24.281 1.00 89.50 94 LEU A C 1
ATOM 683 O O . LEU A 1 94 ? -3.914 -8.686 -23.840 1.00 89.50 94 LEU A O 1
ATOM 687 N N . GLU A 1 95 ? -2.466 -8.145 -25.475 1.00 92.25 95 GLU A N 1
ATOM 688 C CA . GLU A 1 95 ? -2.703 -9.316 -26.330 1.00 92.25 95 GLU A CA 1
ATOM 689 C C . GLU A 1 95 ? -2.019 -10.576 -25.778 1.00 92.25 95 GLU A C 1
ATOM 691 O O . GLU A 1 95 ? -2.641 -11.634 -25.712 1.00 92.25 95 GLU A O 1
ATOM 696 N N . GLN A 1 96 ? -0.759 -10.466 -25.335 1.00 91.31 96 GLN A N 1
ATOM 697 C CA . GLN A 1 96 ? -0.004 -11.583 -24.746 1.00 91.31 96 GLN A CA 1
ATOM 698 C C . GLN A 1 96 ? -0.560 -12.036 -23.388 1.00 91.31 96 GLN A C 1
ATOM 700 O O . GLN A 1 96 ? -0.510 -13.223 -23.065 1.00 91.31 96 GLN A O 1
ATOM 705 N N . VAL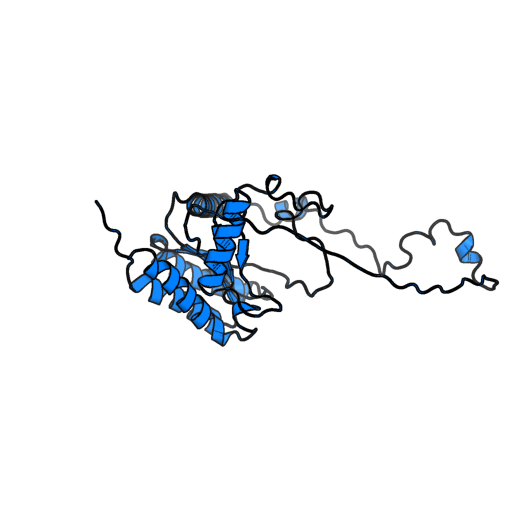 A 1 97 ? -1.081 -11.104 -22.582 1.00 89.38 97 VAL A N 1
ATOM 706 C CA . VAL A 1 97 ? -1.641 -11.372 -21.249 1.00 89.38 97 VAL A CA 1
ATOM 707 C C . VAL A 1 97 ? -3.084 -10.847 -21.185 1.00 89.38 97 VAL A C 1
ATOM 709 O O . VAL A 1 97 ? -3.352 -9.807 -20.572 1.00 89.38 97 VAL A O 1
ATOM 712 N N . PRO A 1 98 ? -4.044 -11.546 -21.822 1.00 90.56 98 PRO A N 1
ATOM 713 C CA . PRO A 1 98 ? -5.413 -11.066 -21.939 1.00 90.56 98 PRO A CA 1
ATOM 714 C C . PRO A 1 98 ? -6.119 -11.010 -20.580 1.00 90.56 98 PRO A C 1
ATOM 716 O O . PRO A 1 98 ? -6.101 -11.949 -19.779 1.00 90.56 98 PRO A O 1
ATOM 719 N N . ARG A 1 99 ? -6.814 -9.896 -20.330 1.00 92.50 99 ARG A N 1
ATOM 720 C CA . ARG A 1 99 ? -7.609 -9.687 -19.112 1.00 92.50 99 ARG A CA 1
ATOM 721 C C . ARG A 1 99 ? -8.811 -10.636 -19.084 1.00 92.50 99 ARG A C 1
ATOM 723 O O . ARG A 1 99 ? -9.843 -10.362 -19.694 1.00 92.50 99 ARG A O 1
ATOM 730 N N . THR A 1 100 ? -8.708 -11.708 -18.306 1.00 94.94 100 THR A N 1
ATOM 731 C CA . THR A 1 100 ? -9.825 -12.630 -18.061 1.00 94.94 100 THR A CA 1
ATOM 732 C C . THR A 1 100 ? -10.927 -11.987 -17.208 1.00 94.94 100 THR A C 1
ATOM 734 O O . THR A 1 100 ? -10.693 -11.038 -16.452 1.00 94.94 100 THR A O 1
ATOM 737 N N . VAL A 1 101 ? -12.139 -12.554 -17.265 1.00 95.94 101 VAL A N 1
ATOM 738 C CA . VAL A 1 101 ? -13.273 -12.150 -16.408 1.00 95.94 101 VAL A CA 1
ATOM 739 C C . VAL A 1 101 ? -12.926 -12.275 -14.918 1.00 95.94 101 VAL A C 1
ATOM 741 O O . VAL A 1 101 ? -13.337 -11.435 -14.119 1.00 95.94 101 VAL A O 1
ATOM 744 N N . ALA A 1 102 ? -12.131 -13.281 -14.538 1.00 94.69 102 ALA A N 1
ATOM 745 C CA . ALA A 1 102 ? -11.667 -13.462 -13.164 1.00 94.69 102 ALA A CA 1
ATOM 746 C C . ALA A 1 102 ? -10.739 -12.319 -12.715 1.00 94.69 102 ALA A C 1
ATOM 748 O O . ALA A 1 102 ? -10.953 -11.754 -11.645 1.00 94.69 102 ALA A O 1
ATOM 749 N N . ILE A 1 103 ? -9.769 -11.918 -13.550 1.00 93.94 103 ILE A N 1
ATOM 750 C CA . ILE A 1 103 ? -8.884 -10.774 -13.269 1.00 93.94 103 ILE A CA 1
ATOM 751 C C . ILE A 1 103 ? -9.706 -9.488 -13.133 1.00 93.94 103 ILE A C 1
ATOM 753 O O . ILE A 1 103 ? -9.556 -8.764 -12.149 1.00 93.94 103 ILE A O 1
ATOM 757 N N . ALA A 1 104 ? -10.614 -9.225 -14.080 1.00 94.81 104 ALA A N 1
ATOM 758 C CA . ALA A 1 104 ? -11.475 -8.045 -14.045 1.00 94.81 104 ALA A CA 1
ATOM 759 C C . ALA A 1 104 ? -12.341 -7.998 -12.773 1.00 94.81 104 ALA A C 1
ATOM 761 O O . ALA A 1 104 ? -12.419 -6.956 -12.123 1.00 94.81 104 ALA A O 1
ATOM 762 N N . ARG A 1 105 ? -12.936 -9.131 -12.371 1.00 96.75 105 ARG A N 1
ATOM 763 C CA . ARG A 1 105 ? -13.729 -9.241 -11.138 1.00 96.75 105 ARG A CA 1
ATOM 764 C C . ARG A 1 105 ? -12.888 -8.967 -9.892 1.00 96.75 105 ARG A C 1
ATOM 766 O O . ARG A 1 105 ? -13.324 -8.184 -9.056 1.00 96.75 105 ARG A O 1
ATOM 773 N N . THR A 1 106 ? -11.700 -9.561 -9.776 1.00 95.69 106 THR A N 1
ATOM 774 C CA . THR A 1 106 ? -10.804 -9.354 -8.625 1.00 95.69 106 THR A CA 1
ATOM 775 C C . THR A 1 106 ? -10.360 -7.896 -8.506 1.00 95.69 106 THR A C 1
ATOM 777 O O . THR A 1 106 ? -10.436 -7.325 -7.422 1.00 95.69 106 THR A O 1
ATOM 780 N N . VAL A 1 107 ? -9.956 -7.265 -9.616 1.00 95.25 107 VAL A N 1
ATOM 781 C CA . VAL A 1 107 ? -9.536 -5.852 -9.627 1.00 95.25 107 VAL A CA 1
ATOM 782 C C . VAL A 1 107 ? -10.701 -4.920 -9.291 1.00 95.25 107 VAL A C 1
ATOM 784 O O . VAL A 1 107 ? -10.540 -4.022 -8.467 1.00 95.25 107 VAL A O 1
ATOM 787 N N . ASN A 1 108 ? -11.877 -5.132 -9.888 1.00 95.56 108 ASN A N 1
ATOM 788 C CA . ASN A 1 108 ? -13.041 -4.279 -9.643 1.00 95.56 108 ASN A CA 1
ATOM 789 C C . ASN A 1 108 ? -13.573 -4.440 -8.214 1.00 95.56 108 ASN A C 1
ATOM 791 O O . ASN A 1 108 ? -13.815 -3.429 -7.558 1.00 95.56 108 ASN A O 1
ATOM 795 N N . LYS A 1 109 ? -13.679 -5.679 -7.705 1.00 95.62 109 LYS A N 1
ATOM 796 C CA . LYS A 1 109 ? -14.076 -5.941 -6.314 1.00 95.62 109 LYS A CA 1
ATOM 797 C C . LYS A 1 109 ? -13.092 -5.287 -5.339 1.00 95.62 109 LYS A C 1
ATOM 799 O O . LYS A 1 109 ? -13.524 -4.502 -4.507 1.00 95.62 109 LYS A O 1
ATOM 804 N N . GLY A 1 110 ? -11.784 -5.517 -5.492 1.00 94.69 110 GLY A N 1
ATOM 805 C CA . GLY A 1 110 ? -10.780 -4.934 -4.594 1.00 94.69 110 GLY A CA 1
ATOM 806 C C . GLY A 1 110 ? -10.782 -3.400 -4.594 1.00 94.69 110 GLY A C 1
ATOM 807 O O . GLY A 1 110 ? -10.686 -2.787 -3.536 1.00 94.69 110 GLY A O 1
ATOM 808 N N . ARG A 1 111 ? -10.968 -2.762 -5.761 1.00 93.69 111 ARG A N 1
ATOM 809 C CA . ARG A 1 111 ? -11.147 -1.299 -5.855 1.00 93.69 111 ARG A CA 1
ATOM 810 C C . ARG A 1 111 ? -12.402 -0.817 -5.128 1.00 93.69 111 ARG A C 1
ATOM 812 O O . ARG A 1 111 ? -12.346 0.211 -4.462 1.00 93.69 111 ARG A O 1
ATOM 819 N N . GLN A 1 112 ? -13.515 -1.536 -5.264 1.00 94.31 112 GLN A N 1
ATOM 820 C CA . GLN A 1 112 ? -14.769 -1.195 -4.598 1.00 94.31 112 GLN A CA 1
ATOM 821 C C . GLN A 1 112 ? -14.660 -1.352 -3.076 1.00 94.31 112 GLN A C 1
ATOM 823 O O . GLN A 1 112 ? -15.057 -0.444 -2.359 1.00 94.31 112 GLN A O 1
ATOM 828 N N . GLU A 1 113 ? -14.074 -2.446 -2.585 1.00 94.75 113 GLU A N 1
ATOM 829 C CA . GLU A 1 113 ? -13.873 -2.680 -1.148 1.00 94.75 113 GLU A CA 1
ATOM 830 C C . GLU A 1 113 ? -12.954 -1.617 -0.523 1.00 94.75 113 GLU A C 1
ATOM 832 O O . GLU A 1 113 ? -13.323 -1.014 0.480 1.00 94.75 113 GLU A O 1
ATOM 837 N N . VAL A 1 114 ? -11.819 -1.286 -1.158 1.00 92.75 114 VAL A N 1
ATOM 838 C CA . VAL A 1 114 ? -10.947 -0.188 -0.690 1.00 92.75 114 VAL A CA 1
ATOM 839 C C . VAL A 1 114 ? -11.694 1.151 -0.678 1.00 92.75 114 VAL A C 1
ATOM 841 O O . VAL A 1 114 ? -11.578 1.905 0.283 1.00 92.75 114 VAL A O 1
ATOM 844 N N . ASN A 1 115 ? -12.483 1.457 -1.714 1.00 91.19 115 ASN A N 1
ATOM 845 C CA . ASN A 1 115 ? -13.256 2.701 -1.777 1.00 91.19 115 ASN A CA 1
ATOM 846 C C . ASN A 1 115 ? -14.358 2.757 -0.702 1.00 91.19 115 ASN A C 1
ATOM 848 O O . ASN A 1 115 ? -14.587 3.814 -0.124 1.00 91.19 115 ASN A O 1
ATOM 852 N N . ASN A 1 116 ? -15.010 1.633 -0.389 1.00 91.31 116 ASN A N 1
ATOM 853 C CA . ASN A 1 116 ? -15.996 1.562 0.691 1.00 91.31 116 ASN A CA 1
ATOM 854 C C . ASN A 1 116 ? -15.355 1.867 2.055 1.00 91.31 116 ASN A C 1
ATOM 856 O O . ASN A 1 116 ? -15.932 2.637 2.822 1.00 91.31 116 ASN A O 1
ATOM 860 N N . ILE A 1 117 ? -14.153 1.341 2.318 1.00 89.81 117 ILE A N 1
ATOM 861 C CA . ILE A 1 117 ? -13.398 1.619 3.552 1.00 89.81 117 ILE A CA 1
ATOM 862 C C . ILE A 1 117 ? -12.967 3.091 3.608 1.00 89.81 117 ILE A C 1
ATOM 864 O O . ILE A 1 117 ? -13.235 3.780 4.588 1.00 89.81 117 ILE A O 1
ATOM 868 N N . LEU A 1 118 ? -12.396 3.633 2.524 1.00 87.00 118 LEU A N 1
ATOM 869 C CA . LEU A 1 118 ? -12.024 5.057 2.441 1.00 87.00 118 LEU A CA 1
ATOM 870 C C . LEU A 1 118 ? -13.231 6.008 2.569 1.00 87.00 118 LEU A C 1
ATOM 872 O O . LEU A 1 118 ? -13.072 7.162 2.965 1.00 87.00 118 LEU A O 1
ATOM 876 N N . ARG A 1 119 ? -14.442 5.539 2.247 1.00 87.00 119 ARG A N 1
ATOM 877 C CA . ARG A 1 119 ? -15.710 6.265 2.437 1.00 87.00 119 ARG A CA 1
ATOM 878 C C . ARG A 1 119 ? -16.403 5.958 3.766 1.00 87.00 119 ARG A C 1
ATOM 880 O O . ARG A 1 119 ? -17.483 6.496 3.998 1.00 87.00 119 ARG A O 1
ATOM 887 N N . ARG A 1 120 ? -15.803 5.126 4.626 1.00 84.94 120 ARG A N 1
ATOM 888 C CA . ARG A 1 120 ? -16.325 4.719 5.944 1.00 84.94 120 ARG A CA 1
ATOM 889 C C . ARG A 1 120 ? -17.709 4.043 5.869 1.00 84.94 120 ARG A C 1
ATOM 891 O O . ARG A 1 120 ? -18.545 4.209 6.750 1.00 84.94 120 ARG A O 1
ATOM 898 N N . VAL A 1 121 ? -17.941 3.291 4.789 1.00 90.69 121 VAL A N 1
ATOM 899 C CA . VAL A 1 121 ? -19.124 2.427 4.562 1.00 90.69 121 VAL A CA 1
ATOM 900 C C . VAL A 1 121 ? -18.825 0.960 4.922 1.00 90.69 121 VAL A C 1
ATOM 902 O O . VAL A 1 121 ? -19.738 0.162 5.105 1.00 90.69 121 VAL A O 1
ATOM 905 N N . ASP A 1 122 ? -17.543 0.614 5.013 1.00 88.94 122 ASP A N 1
ATOM 906 C CA . ASP A 1 122 ? -16.985 -0.676 5.425 1.00 88.94 122 ASP A CA 1
ATOM 907 C C . ASP A 1 122 ? -15.952 -0.349 6.520 1.00 88.94 122 ASP A C 1
ATOM 909 O O . ASP A 1 122 ? -15.138 0.557 6.333 1.00 88.94 122 ASP A O 1
ATOM 913 N N . ASP A 1 123 ? -16.054 -0.989 7.683 1.00 88.62 123 ASP A N 1
ATOM 914 C CA . ASP A 1 123 ? -15.258 -0.714 8.889 1.00 88.62 123 ASP A CA 1
ATOM 915 C C . ASP A 1 123 ? -13.962 -1.538 8.962 1.00 88.62 123 ASP A C 1
ATOM 917 O O . ASP A 1 123 ? -13.153 -1.361 9.874 1.00 88.62 123 ASP A O 1
ATOM 921 N N . ARG A 1 124 ? -13.722 -2.411 7.976 1.00 90.56 124 ARG A N 1
ATOM 922 C CA . ARG A 1 124 ? -12.525 -3.254 7.912 1.00 90.56 124 ARG A CA 1
ATOM 923 C C . ARG A 1 124 ? -11.253 -2.466 7.651 1.00 90.56 124 ARG A C 1
ATOM 925 O O . ARG A 1 124 ? -11.224 -1.450 6.958 1.00 90.56 124 ARG A O 1
ATOM 932 N N . LEU A 1 125 ? -10.140 -3.041 8.092 1.00 88.38 125 LEU A N 1
ATOM 933 C CA . LEU A 1 125 ? -8.823 -2.448 7.920 1.00 88.38 125 LEU A CA 1
ATOM 934 C C . LEU A 1 125 ? -8.138 -2.880 6.616 1.00 88.38 125 LEU A C 1
ATOM 936 O O . LEU A 1 125 ? -7.990 -4.074 6.352 1.00 88.38 125 LEU A O 1
ATOM 940 N N . VAL A 1 126 ? -7.640 -1.935 5.810 1.00 91.62 126 VAL A N 1
ATOM 941 C CA . VAL A 1 126 ? -6.840 -2.275 4.616 1.00 91.62 126 VAL A CA 1
ATOM 942 C C . VAL A 1 126 ? -5.415 -2.667 5.023 1.00 91.62 126 VAL A C 1
ATOM 944 O O . VAL A 1 126 ? -4.673 -1.877 5.603 1.00 91.62 126 VAL A O 1
ATOM 947 N N . VAL A 1 127 ? -4.975 -3.871 4.657 1.00 93.25 127 VAL A N 1
ATOM 948 C CA . VAL A 1 127 ? -3.624 -4.364 4.981 1.00 93.25 127 VAL A CA 1
ATOM 949 C C . VAL A 1 127 ? -2.837 -4.603 3.696 1.00 93.25 127 VAL A C 1
ATOM 951 O O . VAL A 1 127 ? -3.132 -5.543 2.959 1.00 93.25 127 VAL A O 1
ATOM 954 N N . VAL A 1 128 ? -1.824 -3.772 3.421 1.00 94.62 128 VAL A N 1
ATOM 955 C CA . VAL A 1 128 ? -1.007 -3.852 2.193 1.00 94.62 128 VAL A CA 1
ATOM 956 C C . VAL A 1 128 ? 0.342 -4.498 2.500 1.00 94.62 128 VAL A C 1
ATOM 958 O O . VAL A 1 128 ? 1.292 -3.853 2.950 1.00 94.62 128 VAL A O 1
ATOM 961 N N . VAL A 1 129 ? 0.439 -5.802 2.247 1.00 92.75 129 VAL A N 1
ATOM 962 C CA . VAL A 1 129 ? 1.513 -6.645 2.790 1.00 92.75 129 VAL A CA 1
ATOM 963 C C . VAL A 1 129 ? 2.190 -7.500 1.717 1.00 92.75 129 VAL A C 1
ATOM 965 O O . VAL A 1 129 ? 1.537 -8.024 0.814 1.00 92.75 129 VAL A O 1
ATOM 968 N N . GLY A 1 130 ? 3.521 -7.613 1.768 1.00 91.12 130 GLY A N 1
ATOM 969 C CA . GLY A 1 130 ? 4.269 -8.439 0.819 1.00 91.12 130 GLY A CA 1
ATOM 970 C C . GLY A 1 130 ? 5.786 -8.227 0.805 1.00 91.12 130 GLY A C 1
ATOM 971 O O . GLY A 1 130 ? 6.347 -7.551 1.676 1.00 91.12 130 GLY A O 1
ATOM 972 N N . PRO A 1 131 ? 6.472 -8.805 -0.197 1.00 83.56 131 PRO A N 1
ATOM 973 C CA . PRO A 1 131 ? 7.889 -8.565 -0.452 1.00 83.56 131 PRO A CA 1
ATOM 974 C C . PRO A 1 131 ? 8.206 -7.077 -0.660 1.00 83.56 131 PRO A C 1
ATOM 976 O O . PRO A 1 131 ? 7.368 -6.291 -1.106 1.00 83.56 131 PRO A O 1
ATOM 979 N N . CYS A 1 132 ? 9.444 -6.674 -0.368 1.00 81.12 132 CYS A N 1
ATOM 980 C CA . CYS A 1 132 ? 9.877 -5.290 -0.577 1.00 81.12 132 CYS A CA 1
ATOM 981 C C . CYS A 1 132 ? 9.953 -4.917 -2.071 1.00 81.12 132 CYS A C 1
ATOM 983 O O . CYS A 1 132 ? 9.555 -3.808 -2.444 1.00 81.12 132 CYS A O 1
ATOM 985 N N . SER A 1 133 ? 10.399 -5.865 -2.898 1.00 79.38 133 SER A N 1
ATOM 986 C CA . SER A 1 133 ? 10.332 -5.867 -4.360 1.00 79.38 133 SER A CA 1
ATOM 987 C C . SER A 1 133 ? 10.345 -7.311 -4.880 1.00 79.38 133 SER A C 1
ATOM 989 O O . SER A 1 133 ? 11.112 -8.145 -4.387 1.00 79.38 133 SER A O 1
ATOM 991 N N . ILE A 1 134 ? 9.518 -7.611 -5.878 1.00 80.25 134 ILE A N 1
ATOM 992 C CA . ILE A 1 134 ? 9.434 -8.921 -6.528 1.00 80.25 134 ILE A CA 1
ATOM 993 C C . ILE A 1 134 ? 10.543 -9.041 -7.570 1.00 80.25 134 ILE A C 1
ATOM 995 O O . ILE A 1 134 ? 10.659 -8.208 -8.463 1.00 80.25 134 ILE A O 1
ATOM 999 N N . HIS A 1 135 ? 11.328 -10.108 -7.446 1.00 81.62 135 HIS A N 1
ATOM 1000 C CA . HIS A 1 135 ? 12.407 -10.479 -8.364 1.00 81.62 135 HIS A CA 1
ATOM 1001 C C . HIS A 1 135 ? 12.322 -11.952 -8.808 1.00 81.62 135 HIS A C 1
ATOM 1003 O O . HIS A 1 135 ? 12.861 -12.296 -9.853 1.00 81.62 135 HIS A O 1
ATOM 1009 N N . ASP A 1 136 ? 11.597 -12.801 -8.067 1.00 86.50 136 ASP A N 1
ATOM 1010 C CA . ASP A 1 136 ? 11.213 -14.154 -8.481 1.00 86.50 136 ASP A CA 1
ATOM 1011 C C . ASP A 1 136 ? 9.674 -14.281 -8.548 1.00 86.50 136 ASP A C 1
ATOM 1013 O O . ASP A 1 136 ? 9.003 -14.191 -7.512 1.00 86.50 136 ASP A O 1
ATOM 1017 N N . PRO A 1 137 ? 9.090 -14.507 -9.742 1.00 89.38 137 PRO A N 1
ATOM 1018 C CA . PRO A 1 137 ? 7.664 -14.776 -9.90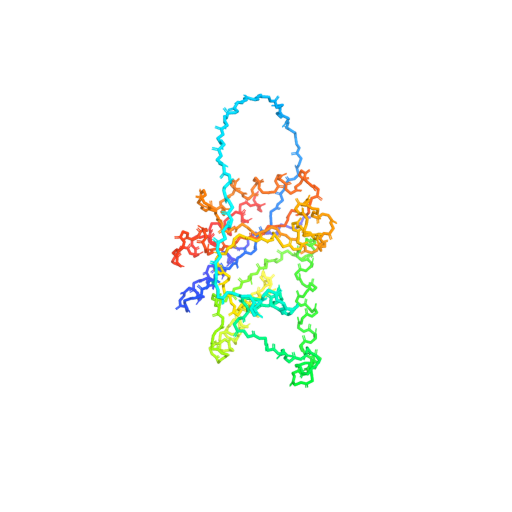1 1.00 89.38 137 PRO A CA 1
ATOM 1019 C C . PRO A 1 137 ? 7.172 -16.041 -9.181 1.00 89.38 137 PRO A C 1
ATOM 1021 O O . PRO A 1 137 ? 6.013 -16.073 -8.767 1.00 89.38 137 PRO A O 1
ATOM 1024 N N . LYS A 1 138 ? 8.010 -17.077 -9.012 1.00 91.81 138 LYS A N 1
ATOM 1025 C CA . LYS A 1 138 ? 7.605 -18.332 -8.353 1.00 91.81 138 LYS A CA 1
ATOM 1026 C C . LYS A 1 138 ? 7.408 -18.115 -6.856 1.00 91.81 138 LYS A C 1
ATOM 1028 O O . LYS A 1 138 ? 6.301 -18.325 -6.363 1.00 91.81 138 LYS A O 1
ATOM 1033 N N . ALA A 1 139 ? 8.415 -17.581 -6.162 1.00 85.69 139 ALA A N 1
ATOM 1034 C CA . ALA A 1 139 ? 8.292 -17.192 -4.758 1.00 85.69 139 ALA A CA 1
ATOM 1035 C C . ALA A 1 139 ? 7.152 -16.181 -4.519 1.00 85.69 139 ALA A C 1
ATOM 1037 O O . ALA A 1 139 ? 6.459 -16.260 -3.504 1.00 85.69 139 ALA A O 1
ATOM 1038 N N . ALA A 1 140 ? 6.903 -15.258 -5.459 1.00 86.25 140 ALA A N 1
ATOM 1039 C CA . ALA A 1 140 ? 5.772 -14.333 -5.367 1.00 86.25 140 ALA A CA 1
ATOM 1040 C C . ALA A 1 140 ? 4.407 -15.048 -5.427 1.00 86.25 140 ALA A C 1
ATOM 1042 O O . ALA A 1 140 ? 3.516 -14.715 -4.645 1.00 86.25 140 ALA A O 1
ATOM 1043 N N . LEU A 1 141 ? 4.242 -16.049 -6.300 1.00 94.50 141 LEU A N 1
ATOM 1044 C CA . LEU A 1 141 ? 3.025 -16.866 -6.366 1.00 94.50 141 LEU A CA 1
ATOM 1045 C C . LEU A 1 141 ? 2.856 -17.756 -5.126 1.00 94.50 141 LEU A C 1
ATOM 1047 O O . LEU A 1 141 ? 1.757 -17.827 -4.578 1.00 94.50 141 LEU A O 1
ATOM 1051 N N . GLU A 1 142 ? 3.927 -18.375 -4.624 1.00 94.75 142 GLU A N 1
ATOM 1052 C CA . GLU A 1 142 ? 3.882 -19.140 -3.369 1.00 94.75 142 GLU A CA 1
ATOM 1053 C C . GLU A 1 142 ? 3.475 -18.272 -2.171 1.00 94.75 142 GLU A C 1
ATOM 1055 O O . GLU A 1 142 ? 2.675 -18.693 -1.330 1.00 94.75 142 GLU A O 1
ATOM 1060 N N . TYR A 1 143 ? 4.000 -17.045 -2.097 1.00 92.62 143 TYR A N 1
ATOM 1061 C CA . TYR A 1 143 ? 3.595 -16.066 -1.093 1.00 92.62 143 TYR A CA 1
ATOM 1062 C C . TYR A 1 143 ? 2.117 -15.681 -1.256 1.00 92.62 143 TYR A C 1
ATOM 1064 O O . TYR A 1 143 ? 1.386 -15.659 -0.267 1.00 92.62 143 TYR A O 1
ATOM 1072 N N . ALA A 1 144 ? 1.647 -15.451 -2.487 1.00 94.75 144 ALA A N 1
ATOM 1073 C CA . ALA A 1 144 ? 0.249 -15.120 -2.769 1.00 94.75 144 ALA A CA 1
ATOM 1074 C C . ALA A 1 144 ? -0.727 -16.228 -2.329 1.00 94.75 144 ALA A C 1
ATOM 1076 O O . ALA A 1 144 ? -1.775 -15.925 -1.759 1.00 94.75 144 ALA A O 1
ATOM 1077 N N . VAL A 1 145 ? -0.380 -17.505 -2.535 1.00 96.25 145 VAL A N 1
ATOM 1078 C CA . VAL A 1 145 ? -1.190 -18.655 -2.086 1.00 96.25 145 VAL A CA 1
ATOM 1079 C C . VAL A 1 145 ? -1.299 -18.690 -0.558 1.00 96.25 145 VAL A C 1
ATOM 1081 O O . VAL A 1 145 ? -2.404 -18.804 -0.024 1.00 96.25 145 VAL A O 1
ATOM 1084 N N . LYS A 1 146 ? -0.177 -18.523 0.156 1.00 93.44 146 LYS A N 1
ATOM 1085 C CA . LYS A 1 146 ? -0.151 -18.471 1.630 1.00 93.44 146 LYS A CA 1
ATOM 1086 C C . LYS A 1 146 ? -0.937 -17.268 2.164 1.00 93.44 146 LYS A C 1
ATOM 1088 O O . LYS A 1 146 ? -1.745 -17.413 3.080 1.00 93.44 146 LYS A O 1
ATOM 1093 N N . LEU A 1 147 ? -0.754 -16.093 1.557 1.00 92.81 147 LEU A N 1
ATOM 1094 C CA . LEU A 1 147 ? -1.468 -14.874 1.935 1.00 92.81 147 LEU A CA 1
ATOM 1095 C C . LEU A 1 147 ? -2.975 -14.985 1.672 1.00 92.81 147 LEU A C 1
ATOM 1097 O O . LEU A 1 147 ? -3.757 -14.466 2.462 1.00 92.81 147 LEU A O 1
ATOM 1101 N N . LYS A 1 148 ? -3.402 -15.688 0.613 1.00 95.25 148 LYS A N 1
ATOM 1102 C CA . LYS A 1 148 ? -4.825 -15.914 0.332 1.00 95.25 148 LYS A CA 1
ATOM 1103 C C . LYS A 1 148 ? -5.519 -16.707 1.444 1.00 95.25 148 LYS A C 1
ATOM 1105 O O . LYS A 1 148 ? -6.612 -16.318 1.839 1.00 95.25 148 LYS A O 1
ATOM 1110 N N . ALA A 1 149 ? -4.892 -17.754 1.981 1.00 93.31 149 ALA A N 1
ATOM 1111 C CA . ALA A 1 149 ? -5.466 -18.517 3.094 1.00 93.31 149 ALA A CA 1
ATOM 1112 C C . ALA A 1 149 ? -5.672 -17.642 4.349 1.00 93.31 149 ALA A C 1
ATOM 1114 O O . ALA A 1 149 ? -6.722 -17.705 4.988 1.00 93.31 149 ALA A O 1
ATOM 1115 N N . LEU A 1 150 ? -4.706 -16.766 4.655 1.00 90.00 150 LEU A N 1
ATOM 1116 C CA . LEU A 1 150 ? -4.839 -15.780 5.733 1.00 90.00 150 LEU A CA 1
ATOM 1117 C C . LEU A 1 150 ? -5.936 -14.753 5.423 1.00 90.00 150 LEU A C 1
ATOM 1119 O O . LEU A 1 150 ? -6.807 -14.534 6.253 1.00 90.00 150 LEU A O 1
ATOM 1123 N N . ARG A 1 151 ? -5.948 -14.172 4.217 1.00 92.50 151 ARG A N 1
ATOM 1124 C CA . ARG A 1 151 ? -6.981 -13.226 3.767 1.00 92.50 151 ARG A CA 1
ATOM 1125 C C . ARG A 1 151 ? -8.384 -13.803 3.947 1.00 92.50 151 ARG A C 1
ATOM 1127 O O . ARG A 1 151 ? -9.232 -13.142 4.523 1.00 92.50 151 ARG A O 1
ATOM 1134 N N . ASP A 1 152 ? -8.622 -15.023 3.475 1.00 92.88 152 ASP A N 1
ATOM 1135 C CA . ASP A 1 152 ? -9.949 -15.643 3.528 1.00 92.88 152 ASP A CA 1
ATOM 1136 C C . ASP A 1 152 ? -10.377 -15.991 4.974 1.00 92.88 152 ASP A C 1
ATOM 1138 O O . ASP A 1 152 ? -11.568 -16.026 5.268 1.00 92.88 152 ASP A O 1
ATOM 1142 N N . THR A 1 153 ? -9.420 -16.185 5.892 1.00 92.69 153 THR A N 1
ATOM 1143 C CA . THR A 1 153 ? -9.676 -16.362 7.338 1.00 92.69 153 THR A CA 1
ATOM 1144 C C . THR A 1 153 ? -10.032 -15.039 8.034 1.00 92.69 153 THR A C 1
ATOM 1146 O O . THR A 1 153 ? -10.720 -15.042 9.052 1.00 92.69 153 THR A O 1
ATOM 1149 N N . LEU A 1 154 ? -9.565 -13.908 7.493 1.00 90.44 154 LEU A N 1
ATOM 1150 C CA . LEU A 1 154 ? -9.577 -12.588 8.139 1.00 90.44 154 LEU A CA 1
ATOM 1151 C C . LEU A 1 154 ? -10.478 -11.562 7.433 1.00 90.44 154 LEU A C 1
ATOM 1153 O O . LEU A 1 154 ? -10.559 -10.421 7.874 1.00 90.44 154 LEU A O 1
ATOM 1157 N N . ASP A 1 155 ? -11.190 -11.972 6.377 1.00 91.44 155 ASP A N 1
ATOM 1158 C CA . ASP A 1 155 ? -12.018 -11.126 5.495 1.00 91.44 155 ASP A CA 1
ATOM 1159 C C . ASP A 1 155 ? -13.137 -10.366 6.240 1.00 91.44 155 ASP A C 1
ATOM 1161 O O . ASP A 1 155 ? -13.671 -9.403 5.695 1.00 91.44 155 ASP A O 1
ATOM 1165 N N . LYS A 1 156 ? -13.469 -10.766 7.480 1.00 92.12 156 LYS A N 1
ATOM 1166 C CA . LYS A 1 156 ? -14.412 -10.064 8.370 1.00 92.12 156 LYS A CA 1
ATOM 1167 C C . LYS A 1 156 ? -13.868 -8.759 8.943 1.00 92.12 156 LYS A C 1
ATOM 1169 O O . LYS A 1 156 ? -14.634 -7.816 9.044 1.00 92.12 156 LYS A O 1
ATOM 1174 N N . ASP A 1 157 ? -12.588 -8.726 9.308 1.00 88.31 157 ASP A N 1
ATOM 1175 C CA . ASP A 1 157 ? -11.962 -7.600 10.014 1.00 88.31 157 ASP A CA 1
ATOM 1176 C C . ASP A 1 157 ? -10.951 -6.859 9.115 1.00 88.31 157 ASP A C 1
ATOM 1178 O O . ASP A 1 157 ? -10.700 -5.669 9.291 1.00 88.31 157 ASP A O 1
ATOM 1182 N N . LEU A 1 158 ? -10.351 -7.556 8.137 1.00 90.81 158 LEU A N 1
ATOM 1183 C CA . LEU A 1 158 ? -9.225 -7.068 7.336 1.00 90.81 158 LEU A CA 1
ATOM 1184 C C . LEU A 1 158 ? -9.451 -7.252 5.827 1.00 90.81 158 LEU A C 1
ATOM 1186 O O . LEU A 1 158 ? -9.607 -8.370 5.329 1.00 90.81 158 LEU A O 1
ATOM 1190 N N . LEU A 1 159 ? -9.305 -6.170 5.060 1.00 94.56 159 LEU A N 1
ATOM 1191 C CA . LEU A 1 159 ? -9.132 -6.224 3.610 1.00 94.56 159 LEU A CA 1
ATOM 1192 C C . LEU A 1 159 ? -7.643 -6.377 3.264 1.00 94.56 159 LEU A C 1
ATOM 1194 O O . LEU A 1 159 ? -6.915 -5.404 3.051 1.00 94.56 159 LEU A O 1
ATOM 1198 N N . VAL A 1 160 ? -7.176 -7.624 3.201 1.00 94.19 160 VAL A N 1
ATOM 1199 C CA . VAL A 1 160 ? -5.774 -7.937 2.879 1.00 94.19 160 VAL A CA 1
ATOM 1200 C C . VAL A 1 160 ? -5.512 -7.841 1.370 1.00 94.19 160 VAL A C 1
ATOM 1202 O O . VAL A 1 160 ? -6.155 -8.520 0.564 1.00 94.19 160 VAL A O 1
ATOM 1205 N N . VAL A 1 161 ? -4.511 -7.040 0.993 1.00 95.31 161 VAL A N 1
ATOM 1206 C CA . VAL A 1 161 ? -4.051 -6.804 -0.383 1.00 95.31 161 VAL A CA 1
ATOM 1207 C C . VAL A 1 161 ? -2.555 -7.117 -0.487 1.00 95.31 161 VAL A C 1
ATOM 1209 O O . VAL A 1 161 ? -1.740 -6.612 0.286 1.00 95.31 161 VAL A O 1
ATOM 1212 N N . MET A 1 162 ? -2.167 -7.935 -1.470 1.00 95.81 162 MET A N 1
ATOM 1213 C CA . MET A 1 162 ? -0.756 -8.249 -1.702 1.00 95.81 162 MET A CA 1
ATOM 1214 C C . MET A 1 162 ? -0.002 -7.044 -2.278 1.00 95.81 162 MET A C 1
ATOM 1216 O O . MET A 1 162 ? -0.396 -6.476 -3.297 1.00 95.81 162 MET A O 1
ATOM 1220 N N . ARG A 1 163 ? 1.144 -6.709 -1.684 1.00 93.62 163 ARG A N 1
ATOM 1221 C CA . ARG A 1 163 ? 2.094 -5.743 -2.242 1.00 93.62 163 ARG A CA 1
ATOM 1222 C C . ARG A 1 163 ? 2.891 -6.369 -3.392 1.00 93.62 163 ARG A C 1
ATOM 1224 O O . ARG A 1 163 ? 3.661 -7.304 -3.186 1.00 93.62 163 ARG A O 1
ATOM 1231 N N . VAL A 1 164 ? 2.747 -5.797 -4.587 1.00 90.38 164 VAL A N 1
ATOM 1232 C CA . VAL A 1 164 ? 3.400 -6.237 -5.834 1.00 90.38 164 VAL A CA 1
ATOM 1233 C C . VAL A 1 164 ? 4.215 -5.072 -6.406 1.00 90.38 164 VAL A C 1
ATOM 1235 O O . VAL A 1 164 ? 3.741 -4.323 -7.254 1.00 90.38 164 VAL A O 1
ATOM 1238 N N . TYR A 1 165 ? 5.419 -4.848 -5.872 1.00 83.06 165 TYR A N 1
ATOM 1239 C CA . TYR A 1 165 ? 6.330 -3.783 -6.326 1.00 83.06 165 TYR A CA 1
ATOM 1240 C C . TYR A 1 165 ? 7.472 -4.409 -7.129 1.00 83.06 165 TYR A C 1
ATOM 1242 O O . TYR A 1 165 ? 8.099 -5.342 -6.638 1.00 83.06 165 TYR A O 1
ATOM 1250 N N . PHE A 1 166 ? 7.775 -3.897 -8.322 1.00 79.31 166 PHE A N 1
ATOM 1251 C CA . PHE A 1 166 ? 8.877 -4.410 -9.155 1.00 79.31 166 PHE A CA 1
ATOM 1252 C C . PHE A 1 166 ? 10.207 -3.686 -8.915 1.00 79.31 166 PHE A C 1
ATOM 1254 O O . PHE A 1 166 ? 11.270 -4.276 -9.066 1.00 79.31 166 PHE A O 1
ATOM 1261 N N . GLU A 1 167 ? 10.159 -2.428 -8.476 1.00 69.31 167 GLU A N 1
ATOM 1262 C CA . GLU A 1 167 ? 11.341 -1.602 -8.241 1.00 69.31 167 GLU A CA 1
ATOM 1263 C C . GLU A 1 167 ? 11.223 -0.833 -6.918 1.00 69.31 167 GLU A C 1
ATOM 1265 O O . GLU A 1 167 ? 10.127 -0.531 -6.437 1.00 69.31 167 GLU A O 1
ATOM 1270 N N . LYS A 1 168 ? 12.373 -0.501 -6.324 1.00 65.06 168 LYS A N 1
ATOM 1271 C CA . LYS A 1 168 ? 12.480 0.438 -5.208 1.00 65.06 168 LYS A CA 1
ATOM 1272 C C . LYS A 1 168 ? 13.217 1.694 -5.686 1.00 65.06 168 LYS A C 1
ATOM 1274 O O . LYS A 1 168 ? 14.442 1.617 -5.809 1.00 65.06 168 LYS A O 1
ATOM 1279 N N . PRO A 1 169 ? 12.534 2.838 -5.890 1.00 66.31 169 PRO A N 1
ATOM 1280 C CA . PRO A 1 169 ? 13.190 4.053 -6.359 1.00 66.31 169 PRO A CA 1
ATOM 1281 C C . PRO A 1 169 ? 14.325 4.453 -5.409 1.00 66.31 169 PRO A C 1
ATOM 1283 O O . PRO A 1 169 ? 14.135 4.611 -4.197 1.00 66.31 169 PRO A O 1
ATOM 1286 N N . ARG A 1 170 ? 15.530 4.578 -5.970 1.00 59.28 170 ARG A N 1
ATOM 1287 C CA . ARG A 1 170 ? 16.723 5.098 -5.294 1.00 59.28 170 ARG A CA 1
ATOM 1288 C C . ARG A 1 170 ? 16.813 6.583 -5.645 1.00 59.28 170 ARG A C 1
ATOM 1290 O O . ARG A 1 170 ? 16.619 6.960 -6.792 1.00 59.28 170 ARG A O 1
ATOM 1297 N N . THR A 1 171 ? 17.011 7.430 -4.644 1.00 59.97 171 THR A N 1
ATOM 1298 C CA . THR A 1 171 ? 16.730 8.868 -4.744 1.00 59.97 171 THR A CA 1
ATOM 1299 C C . THR A 1 171 ? 17.656 9.631 -5.691 1.00 59.97 171 THR A C 1
ATOM 1301 O O . THR A 1 171 ? 18.842 9.776 -5.403 1.00 59.97 171 THR A O 1
ATOM 1304 N N . THR A 1 172 ? 17.059 10.301 -6.671 1.00 45.81 172 THR A N 1
ATOM 1305 C CA . THR A 1 172 ? 17.256 11.746 -6.874 1.00 45.81 172 THR A CA 1
ATOM 1306 C C . THR A 1 172 ? 15.954 12.477 -6.533 1.00 45.81 172 THR A C 1
ATOM 1308 O O . THR A 1 172 ? 14.893 11.859 -6.417 1.00 45.81 172 THR A O 1
ATOM 1311 N N . VAL A 1 173 ? 16.031 13.784 -6.267 1.00 58.81 173 VAL A N 1
ATOM 1312 C CA . VAL A 1 173 ? 14.851 14.589 -5.914 1.00 58.81 173 VAL A CA 1
ATOM 1313 C C . VAL A 1 173 ? 13.966 14.747 -7.151 1.00 58.81 173 VAL A C 1
ATOM 1315 O O . VAL A 1 173 ? 14.457 15.129 -8.207 1.00 58.81 173 VAL A O 1
ATOM 1318 N N . GLY A 1 174 ? 12.669 14.470 -7.016 1.00 59.28 174 GLY A N 1
ATOM 1319 C CA . GLY A 1 174 ? 11.708 14.564 -8.115 1.00 59.28 174 GLY A CA 1
ATOM 1320 C C . GLY A 1 174 ? 10.293 14.922 -7.661 1.00 59.28 174 GLY A C 1
ATOM 1321 O O . GLY A 1 174 ? 10.054 15.194 -6.472 1.00 59.28 174 GLY A O 1
ATOM 1322 N N . TRP A 1 175 ? 9.398 14.922 -8.652 1.00 54.78 175 TRP A N 1
ATOM 1323 C CA . TRP A 1 175 ? 7.963 15.214 -8.575 1.00 54.78 175 TRP A CA 1
ATOM 1324 C C . TRP A 1 175 ? 7.267 14.520 -7.397 1.00 54.78 175 TRP A C 1
ATOM 1326 O O . TRP A 1 175 ? 7.580 13.378 -7.053 1.00 54.78 175 TRP A O 1
ATOM 1336 N N . LYS A 1 176 ? 6.317 15.217 -6.761 1.00 59.12 176 LYS A N 1
ATOM 1337 C CA . LYS A 1 176 ? 5.647 14.757 -5.529 1.00 59.12 176 LYS A CA 1
ATOM 1338 C C . LYS A 1 176 ? 4.453 13.830 -5.778 1.00 59.12 176 LYS A C 1
ATOM 1340 O O . LYS A 1 176 ? 3.816 13.394 -4.818 1.00 59.12 176 LYS A O 1
ATOM 1345 N N . GLY A 1 177 ? 4.214 13.476 -7.039 1.00 62.03 177 GLY A N 1
ATOM 1346 C CA . GLY A 1 177 ? 3.181 12.543 -7.471 1.00 62.03 177 GLY A CA 1
ATOM 1347 C C . GLY A 1 177 ? 1.819 13.204 -7.664 1.00 62.03 177 GLY A C 1
ATOM 1348 O O . GLY A 1 177 ? 1.525 14.233 -7.060 1.00 62.03 177 GLY A O 1
ATOM 1349 N N . LEU A 1 178 ? 0.982 12.541 -8.465 1.00 49.44 178 LEU A N 1
ATOM 1350 C CA . LEU A 1 178 ? -0.320 13.004 -8.972 1.00 49.44 178 LEU A CA 1
ATOM 1351 C C . LEU A 1 178 ? -1.317 13.466 -7.892 1.00 49.44 178 LEU A C 1
ATOM 1353 O O . LEU A 1 178 ? -2.262 14.177 -8.196 1.00 49.44 178 LEU A O 1
ATOM 1357 N N . ILE A 1 179 ? -1.124 13.035 -6.643 1.00 57.44 179 ILE A N 1
ATOM 1358 C CA . ILE A 1 179 ? -1.952 13.436 -5.498 1.00 57.44 179 ILE A CA 1
ATOM 1359 C C . ILE A 1 179 ? -1.574 14.835 -5.028 1.00 57.44 179 ILE A C 1
ATOM 1361 O O . ILE A 1 179 ? -2.434 15.679 -4.840 1.00 57.44 179 ILE A O 1
ATOM 1365 N N . ASN A 1 180 ? -0.280 15.057 -4.802 1.00 55.28 180 ASN A N 1
ATOM 1366 C CA . ASN A 1 180 ? 0.205 16.330 -4.299 1.00 55.28 180 ASN A CA 1
ATOM 1367 C C . ASN A 1 180 ? 0.165 17.360 -5.422 1.00 55.28 180 ASN A C 1
ATOM 1369 O O . ASN A 1 180 ? -0.382 18.434 -5.252 1.00 55.28 180 ASN A O 1
ATOM 1373 N N . ASP A 1 181 ? 0.732 17.013 -6.571 1.00 64.12 181 ASP A N 1
ATOM 1374 C CA . ASP A 1 181 ? 1.092 17.947 -7.630 1.00 64.12 181 ASP A CA 1
ATOM 1375 C C . ASP A 1 181 ? 0.559 17.429 -8.981 1.00 64.12 181 ASP A C 1
ATOM 1377 O O . ASP A 1 181 ? 1.344 16.965 -9.811 1.00 64.12 181 ASP A O 1
ATOM 1381 N N . PRO A 1 182 ? -0.775 17.394 -9.191 1.00 64.81 182 PRO A N 1
ATOM 1382 C CA . PRO A 1 182 ? -1.374 16.796 -10.388 1.00 64.81 182 PRO A CA 1
ATOM 1383 C C . PRO A 1 182 ? -0.957 17.482 -11.694 1.00 64.81 182 PRO A C 1
ATOM 1385 O O . PRO A 1 182 ? -0.936 16.826 -12.733 1.00 64.81 182 PRO A O 1
ATOM 1388 N N . ASP A 1 183 ? -0.603 18.767 -11.629 1.00 74.81 183 ASP A N 1
ATOM 1389 C CA . ASP A 1 183 ? -0.175 19.583 -12.769 1.00 74.81 183 ASP A CA 1
ATOM 1390 C C . ASP A 1 183 ? 1.350 19.596 -12.988 1.00 74.81 183 ASP A C 1
ATOM 1392 O O . ASP A 1 183 ? 1.821 20.103 -14.005 1.00 74.81 183 ASP A O 1
ATOM 1396 N N . ILE A 1 184 ? 2.123 18.951 -12.101 1.00 67.69 184 ILE A N 1
ATOM 1397 C CA . ILE A 1 184 ? 3.592 18.823 -12.190 1.00 67.69 184 ILE A CA 1
ATOM 1398 C C . ILE A 1 184 ? 4.289 20.203 -12.188 1.00 67.69 184 ILE A C 1
ATOM 1400 O O . ILE A 1 184 ? 5.340 20.399 -12.801 1.00 67.69 184 ILE A O 1
ATOM 1404 N N . ASP A 1 185 ? 3.695 21.168 -11.486 1.00 77.75 185 ASP A N 1
ATOM 1405 C CA . ASP A 1 185 ? 4.105 22.575 -11.425 1.00 77.75 185 ASP A CA 1
ATOM 1406 C C . ASP A 1 185 ? 4.488 23.031 -10.004 1.00 77.75 185 ASP A C 1
ATOM 1408 O O . ASP A 1 185 ? 4.981 24.144 -9.808 1.00 77.75 185 ASP A O 1
ATOM 1412 N N . GLY A 1 186 ? 4.317 22.160 -9.005 1.00 68.06 186 GLY A N 1
ATOM 1413 C CA . GLY A 1 186 ? 4.607 22.445 -7.605 1.00 68.06 186 GLY A CA 1
ATOM 1414 C C . GLY A 1 186 ? 3.528 23.264 -6.891 1.00 68.06 186 GLY A C 1
ATOM 1415 O O . GLY A 1 186 ? 3.796 23.756 -5.796 1.00 68.06 186 GLY A O 1
ATOM 1416 N N . THR A 1 187 ? 2.322 23.409 -7.455 1.00 68.94 187 THR A N 1
ATOM 1417 C CA . THR A 1 187 ? 1.208 24.165 -6.834 1.00 68.94 187 THR A CA 1
ATOM 1418 C C . THR A 1 187 ? 0.521 23.448 -5.672 1.00 68.94 187 THR A C 1
ATOM 1420 O O . THR A 1 187 ? -0.243 24.065 -4.932 1.00 68.94 187 THR A O 1
ATOM 1423 N N . PHE A 1 188 ? 0.795 22.156 -5.482 1.00 59.62 188 PHE A N 1
ATOM 1424 C CA . PHE A 1 188 ? 0.203 21.313 -4.438 1.00 59.62 188 PHE A CA 1
ATOM 1425 C C . PHE A 1 188 ? -1.344 21.213 -4.477 1.00 59.62 188 PHE A C 1
ATOM 1427 O O . PHE A 1 188 ? -2.002 21.145 -3.436 1.00 59.62 188 PHE A O 1
ATOM 1434 N N . ASN A 1 189 ? -1.947 21.212 -5.674 1.00 63.88 189 ASN A N 1
ATOM 1435 C CA . ASN A 1 189 ? -3.404 21.203 -5.860 1.00 63.88 189 ASN A CA 1
ATOM 1436 C C . ASN A 1 189 ? -4.064 19.828 -5.598 1.00 63.88 189 ASN A C 1
ATOM 1438 O O . ASN A 1 189 ? -4.584 19.179 -6.506 1.00 63.88 189 ASN A O 1
ATOM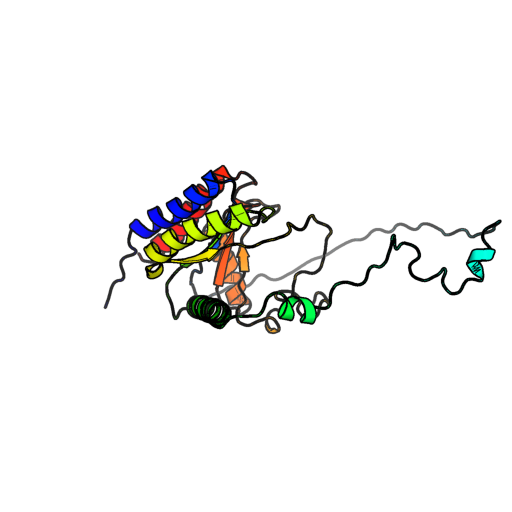 1442 N N . ILE A 1 190 ? -4.083 19.399 -4.333 1.00 58.72 190 ILE A N 1
ATOM 1443 C CA . ILE A 1 190 ? -4.596 18.086 -3.898 1.00 58.72 190 ILE A CA 1
ATOM 1444 C C . ILE A 1 190 ? -6.068 17.858 -4.292 1.00 58.72 190 ILE A C 1
ATOM 1446 O O . ILE A 1 190 ? -6.434 16.745 -4.660 1.00 58.72 190 ILE A O 1
ATOM 1450 N N . ASN A 1 191 ? -6.892 18.914 -4.323 1.00 56.81 191 ASN A N 1
ATOM 1451 C CA . ASN A 1 191 ? -8.307 18.848 -4.726 1.00 56.81 191 ASN A CA 1
ATOM 1452 C C . ASN A 1 191 ? -8.531 18.459 -6.200 1.00 56.81 191 ASN A C 1
ATOM 1454 O O . ASN A 1 191 ? -9.653 18.138 -6.580 1.00 56.81 191 ASN A O 1
ATOM 1458 N N . LYS A 1 192 ? -7.491 18.519 -7.039 1.00 61.16 192 LYS A N 1
ATOM 1459 C CA . LYS A 1 192 ? -7.512 18.053 -8.435 1.00 61.16 192 LYS A CA 1
ATOM 1460 C C . LYS A 1 192 ? -6.967 16.621 -8.584 1.00 61.16 192 LYS A C 1
ATOM 1462 O O . LYS A 1 192 ? -7.010 16.048 -9.673 1.00 61.16 192 LYS A O 1
ATOM 1467 N N . GLY A 1 193 ? -6.450 16.042 -7.498 1.00 58.56 193 GLY A N 1
ATOM 1468 C CA . GLY A 1 193 ? -6.067 14.638 -7.417 1.00 58.56 193 GLY A CA 1
ATOM 1469 C C . GLY A 1 193 ? -7.272 13.690 -7.472 1.00 58.56 193 GLY A C 1
ATOM 1470 O O . GLY A 1 193 ? -8.423 14.092 -7.589 1.00 58.56 193 GLY A O 1
ATOM 1471 N N . ASN A 1 194 ? -7.003 12.389 -7.399 1.00 64.56 194 ASN A N 1
ATOM 1472 C CA . ASN A 1 194 ? -8.040 11.356 -7.378 1.00 64.56 194 ASN A CA 1
ATOM 1473 C C . ASN A 1 194 ? -8.777 11.348 -6.020 1.00 64.56 194 ASN A C 1
ATOM 1475 O O . ASN A 1 194 ? -8.137 11.166 -4.990 1.00 64.56 194 ASN A O 1
ATOM 1479 N N . ASP A 1 195 ? -10.112 11.420 -6.017 1.00 65.00 195 ASP A N 1
ATOM 1480 C CA . ASP A 1 195 ? -10.964 11.374 -4.808 1.00 65.00 195 ASP A CA 1
ATOM 1481 C C . ASP A 1 195 ? -10.712 10.167 -3.873 1.00 65.00 195 ASP A C 1
ATOM 1483 O O . ASP A 1 195 ? -11.129 10.165 -2.718 1.00 65.00 195 ASP A O 1
ATOM 1487 N N . SER A 1 196 ? -10.056 9.108 -4.364 1.00 66.25 196 SER A N 1
ATOM 1488 C CA . SER A 1 196 ? -9.679 7.910 -3.589 1.00 66.25 196 SER A CA 1
ATOM 1489 C C . SER A 1 196 ? -8.298 8.013 -2.912 1.00 66.25 196 SER A C 1
ATOM 1491 O O . SER A 1 196 ? -7.720 6.998 -2.509 1.00 66.25 196 SER A O 1
ATOM 1493 N N . CYS A 1 197 ? -7.711 9.208 -2.846 1.00 75.25 197 CYS A N 1
ATOM 1494 C CA . CYS A 1 197 ? -6.400 9.437 -2.247 1.00 75.25 197 CYS A CA 1
ATOM 1495 C C . CYS A 1 197 ? -6.429 9.488 -0.710 1.00 75.25 197 CYS A C 1
ATOM 1497 O O . CYS A 1 197 ? -7.449 9.750 -0.081 1.00 75.25 197 CYS A O 1
ATOM 1499 N N . HIS A 1 198 ? -5.276 9.195 -0.108 1.00 82.81 198 HIS A N 1
ATOM 1500 C CA . HIS A 1 198 ? -5.046 9.182 1.336 1.00 82.81 198 HIS A CA 1
ATOM 1501 C C . HIS A 1 198 ? -3.551 9.405 1.620 1.00 82.81 198 HIS A C 1
ATOM 1503 O O . HIS A 1 198 ? -2.708 9.209 0.737 1.00 82.81 198 HIS A O 1
ATOM 1509 N N . VAL A 1 199 ? -3.205 9.814 2.842 1.00 87.44 199 VAL A N 1
ATOM 1510 C CA . VAL A 1 199 ? -1.806 10.053 3.249 1.00 87.44 199 VAL A CA 1
ATOM 1511 C C . VAL A 1 199 ? -1.147 8.752 3.704 1.00 87.44 199 VAL A C 1
ATOM 1513 O O . VAL A 1 199 ? -1.805 7.898 4.286 1.00 87.44 199 VAL A O 1
ATOM 1516 N N . ILE A 1 200 ? 0.165 8.598 3.476 1.00 90.75 200 ILE A N 1
ATOM 1517 C CA . ILE A 1 200 ? 0.960 7.479 4.011 1.00 90.75 200 ILE A CA 1
ATOM 1518 C C . ILE A 1 200 ? 2.057 8.008 4.946 1.00 90.75 200 ILE A C 1
ATOM 1520 O O . ILE A 1 200 ? 3.058 8.576 4.499 1.00 90.75 200 ILE A O 1
ATOM 1524 N N . LEU A 1 201 ? 1.898 7.775 6.249 1.00 92.19 201 LEU A N 1
ATOM 1525 C CA . LEU A 1 201 ? 2.903 8.020 7.281 1.00 92.19 201 LEU A CA 1
ATOM 1526 C C . LEU A 1 201 ? 3.931 6.878 7.267 1.00 92.19 201 LEU A C 1
ATOM 1528 O O . LEU A 1 201 ? 3.593 5.716 7.480 1.00 92.19 201 LEU A O 1
ATOM 1532 N N . ARG A 1 202 ? 5.197 7.196 6.965 1.00 92.75 202 ARG A N 1
ATOM 1533 C CA . ARG A 1 202 ? 6.270 6.212 6.691 1.00 92.75 202 ARG A CA 1
ATOM 1534 C C . ARG A 1 202 ? 7.626 6.522 7.337 1.00 92.75 202 ARG A C 1
ATOM 1536 O O . ARG A 1 202 ? 8.660 5.971 6.938 1.00 92.75 202 ARG A O 1
ATOM 1543 N N . GLY A 1 203 ? 7.617 7.424 8.312 1.00 90.81 203 GLY A N 1
ATOM 1544 C CA . GLY A 1 203 ? 8.776 8.063 8.922 1.00 90.81 203 GLY A CA 1
ATOM 1545 C C . GLY A 1 203 ? 9.470 9.064 7.994 1.00 90.81 203 GLY A C 1
ATOM 1546 O O . GLY A 1 203 ? 9.285 9.061 6.774 1.00 90.81 203 GLY A O 1
ATOM 1547 N N . GLY A 1 204 ? 10.296 9.924 8.584 1.00 89.62 204 GLY A N 1
ATOM 1548 C CA . GLY A 1 204 ? 11.042 10.974 7.891 1.00 89.62 204 GLY A CA 1
ATOM 1549 C C . GLY A 1 204 ? 12.465 11.142 8.424 1.00 89.62 204 GLY A C 1
ATOM 1550 O O . GLY A 1 204 ? 12.986 10.292 9.144 1.00 89.62 204 GLY A O 1
ATOM 1551 N N . SER A 1 205 ? 13.101 12.262 8.077 1.00 86.88 205 SER A N 1
ATOM 1552 C CA . SER A 1 205 ? 14.401 12.670 8.636 1.00 86.88 205 SER A CA 1
ATOM 1553 C C . SER A 1 205 ? 14.342 12.936 10.143 1.00 86.88 205 SER A C 1
ATOM 1555 O O . SER A 1 205 ? 15.340 12.753 10.830 1.00 86.88 205 SER A O 1
ATOM 1557 N N . THR A 1 206 ? 13.171 13.317 10.657 1.00 89.75 206 THR A N 1
ATOM 1558 C CA . THR A 1 206 ? 12.890 13.553 12.081 1.00 89.75 206 THR A CA 1
ATOM 1559 C C . THR A 1 206 ? 12.585 12.275 12.872 1.00 89.75 206 THR A C 1
ATOM 1561 O O . THR A 1 206 ? 12.296 12.365 14.059 1.00 89.75 206 THR A O 1
ATOM 1564 N N . GLY A 1 207 ? 12.636 11.096 12.239 1.00 92.88 207 GLY A N 1
ATOM 1565 C CA . GLY A 1 207 ? 12.352 9.804 12.869 1.00 92.88 207 GLY A CA 1
ATOM 1566 C C . GLY A 1 207 ? 11.011 9.178 12.452 1.00 92.88 207 GLY A C 1
ATOM 1567 O O . GLY A 1 207 ? 10.432 9.567 11.430 1.00 92.88 207 GLY A O 1
ATOM 1568 N N . PRO A 1 208 ? 10.541 8.162 13.198 1.00 95.88 208 PRO A N 1
ATOM 1569 C CA . PRO A 1 208 ? 9.226 7.556 13.011 1.00 95.88 208 PRO A CA 1
ATOM 1570 C C . PRO A 1 208 ? 8.077 8.556 13.184 1.00 95.88 208 PRO A C 1
ATOM 1572 O O . PRO A 1 208 ? 8.205 9.527 13.919 1.00 95.88 208 PRO A O 1
ATOM 1575 N N . ASN A 1 209 ? 6.946 8.301 12.526 1.00 95.69 209 ASN A N 1
ATOM 1576 C CA . ASN A 1 209 ? 5.728 9.103 12.630 1.00 95.69 209 ASN A CA 1
ATOM 1577 C C . ASN A 1 209 ? 4.441 8.252 12.690 1.00 95.69 209 ASN A C 1
ATOM 1579 O O . ASN A 1 209 ? 3.416 8.641 12.144 1.00 95.69 209 ASN A O 1
ATOM 1583 N N . TYR A 1 210 ? 4.507 7.081 13.334 1.00 93.38 210 TYR A N 1
ATOM 1584 C CA . TYR A 1 210 ? 3.374 6.152 13.487 1.00 93.38 210 TYR A CA 1
ATOM 1585 C C . TYR A 1 210 ? 2.607 6.282 14.812 1.00 93.38 210 TYR A C 1
ATOM 1587 O O . TYR A 1 210 ? 1.543 5.687 14.947 1.00 93.38 210 TYR A O 1
ATOM 1595 N N . ALA A 1 211 ? 3.162 6.974 15.812 1.00 92.69 211 ALA A N 1
ATOM 1596 C CA . ALA A 1 211 ? 2.534 7.134 17.124 1.00 92.69 211 ALA A CA 1
ATOM 1597 C C . ALA A 1 211 ? 1.341 8.104 17.067 1.00 92.69 211 ALA A C 1
ATOM 1599 O O . ALA A 1 211 ? 1.302 8.978 16.198 1.00 92.69 211 ALA A O 1
ATOM 1600 N N . LYS A 1 212 ? 0.412 7.981 18.025 1.00 90.81 212 LYS A N 1
ATOM 1601 C CA . LYS A 1 212 ? -0.857 8.728 18.066 1.00 90.81 212 LYS A CA 1
ATOM 1602 C C . LYS A 1 212 ? -0.698 10.236 17.855 1.00 90.81 212 LYS A C 1
ATOM 1604 O O . LYS A 1 212 ? -1.372 10.796 17.004 1.00 90.81 212 LYS A O 1
ATOM 1609 N N . GLU A 1 213 ? 0.268 10.869 18.515 1.00 92.69 213 GLU A N 1
ATOM 1610 C CA . GLU A 1 213 ? 0.581 12.301 18.352 1.00 92.69 213 GLU A CA 1
ATOM 1611 C C . GLU A 1 213 ? 0.874 12.734 16.899 1.00 92.69 213 GLU A C 1
ATOM 1613 O O . GLU A 1 213 ? 0.615 13.875 16.515 1.00 92.69 213 GLU A O 1
ATOM 1618 N N . HIS A 1 214 ? 1.399 11.832 16.064 1.00 94.00 214 HIS A N 1
ATOM 1619 C CA . HIS A 1 214 ? 1.651 12.088 14.647 1.00 94.00 214 HIS A CA 1
ATOM 1620 C C . HIS A 1 214 ? 0.433 11.796 13.769 1.00 94.00 214 HIS A C 1
ATOM 1622 O O . HIS A 1 214 ? 0.256 12.469 12.753 1.00 94.00 214 HIS A O 1
ATOM 1628 N N . VAL A 1 215 ? -0.386 10.812 14.151 1.00 91.06 215 VAL A N 1
ATOM 1629 C CA . VAL A 1 215 ? -1.653 10.485 13.482 1.00 91.06 215 VAL A CA 1
ATOM 1630 C C . VAL A 1 215 ? -2.655 11.617 13.701 1.00 91.06 215 VAL A C 1
ATOM 1632 O O . VAL A 1 215 ? -3.157 12.163 12.723 1.00 91.06 215 VAL A O 1
ATOM 1635 N N . ASP A 1 216 ? -2.834 12.058 14.947 1.00 90.88 216 ASP A N 1
ATOM 1636 C CA . ASP A 1 216 ? -3.694 13.184 15.330 1.00 90.88 216 ASP A CA 1
ATOM 1637 C C . ASP A 1 216 ? -3.280 14.462 14.579 1.00 90.88 216 ASP A C 1
ATOM 1639 O O . ASP A 1 216 ? -4.078 15.061 13.865 1.00 90.88 216 ASP A O 1
ATOM 1643 N N . LYS A 1 217 ? -1.984 14.807 14.600 1.00 90.88 217 LYS A N 1
ATOM 1644 C CA . LYS A 1 217 ? -1.452 15.958 13.849 1.00 90.88 217 LYS A CA 1
ATOM 1645 C C . LYS A 1 217 ? -1.643 15.839 12.329 1.00 90.88 217 LYS A C 1
ATOM 1647 O O . LYS A 1 217 ? -1.725 16.855 11.638 1.00 90.88 217 LYS A O 1
ATOM 1652 N N . CYS A 1 218 ? -1.657 14.625 11.780 1.00 89.25 218 CYS A N 1
ATOM 1653 C CA . CYS A 1 218 ? -1.941 14.400 10.364 1.00 89.25 218 CYS A CA 1
ATOM 1654 C C . CYS A 1 218 ? -3.437 14.584 10.061 1.00 89.25 218 CYS A C 1
ATOM 1656 O O . CYS A 1 218 ? -3.770 15.215 9.057 1.00 89.25 218 CYS A O 1
ATOM 1658 N N . SER A 1 219 ? -4.313 14.091 10.939 1.00 87.88 219 SER A N 1
ATOM 1659 C CA . SER A 1 219 ? -5.766 14.284 10.878 1.00 87.88 219 SER A CA 1
ATOM 1660 C C . SER A 1 219 ? -6.132 15.773 10.942 1.00 87.88 219 SER A C 1
ATOM 1662 O O . SER A 1 219 ? -6.812 16.272 10.045 1.00 87.88 219 SER A O 1
ATOM 1664 N N . ASP A 1 220 ? -5.568 16.525 11.896 1.00 87.56 220 ASP A N 1
ATOM 1665 C CA . ASP A 1 220 ? -5.742 17.982 12.017 1.00 87.56 220 ASP A CA 1
ATOM 1666 C C . ASP A 1 220 ? -5.419 18.719 10.706 1.00 87.56 220 ASP A C 1
ATOM 1668 O O . ASP A 1 220 ? -6.149 19.616 10.272 1.00 87.56 220 ASP A O 1
ATOM 1672 N N . LEU A 1 221 ? -4.315 18.339 10.051 1.00 87.06 221 LEU A N 1
ATOM 1673 C CA . LEU A 1 221 ? -3.898 18.927 8.778 1.00 87.06 221 LEU A CA 1
ATOM 1674 C C . LEU A 1 221 ? -4.852 18.551 7.637 1.00 87.06 221 LEU A C 1
ATOM 1676 O O . LEU A 1 221 ? -5.231 19.431 6.863 1.00 87.06 221 LEU A O 1
ATOM 1680 N N . LEU A 1 222 ? -5.275 17.288 7.540 1.00 85.81 222 LEU A N 1
ATOM 1681 C CA . LEU A 1 222 ? -6.245 16.847 6.532 1.00 85.81 222 LEU A CA 1
ATOM 1682 C C . LEU A 1 222 ? -7.565 17.614 6.670 1.00 85.81 222 LEU A C 1
ATOM 1684 O O . LEU A 1 222 ? -8.036 18.208 5.698 1.00 85.81 222 LEU A O 1
ATOM 1688 N N . GLN A 1 223 ? -8.102 17.706 7.886 1.00 85.69 223 GLN A N 1
ATOM 1689 C CA . GLN A 1 223 ? -9.339 18.431 8.174 1.00 85.69 223 GLN A CA 1
ATOM 1690 C C . GLN A 1 223 ? -9.224 19.935 7.894 1.00 85.69 223 GLN A C 1
ATOM 1692 O O . GLN A 1 223 ? -10.127 20.519 7.287 1.00 85.69 223 GLN A O 1
ATOM 1697 N N . LYS A 1 224 ? -8.100 20.563 8.273 1.00 86.19 224 LYS A N 1
ATOM 1698 C CA . LYS A 1 224 ? -7.803 21.975 7.973 1.00 86.19 224 LYS A CA 1
ATOM 1699 C C . LYS A 1 224 ? -7.788 22.266 6.469 1.00 86.19 224 LYS A C 1
ATOM 1701 O O . LYS A 1 224 ? -8.151 23.366 6.063 1.00 86.19 224 LYS A O 1
ATOM 1706 N N . HIS A 1 225 ? -7.384 21.293 5.653 1.00 84.81 225 HIS A N 1
ATOM 1707 C CA . HIS A 1 225 ? -7.377 21.380 4.191 1.00 84.81 225 HIS A CA 1
ATOM 1708 C C . HIS A 1 225 ? -8.619 20.750 3.530 1.00 84.81 225 HIS A C 1
ATOM 1710 O O . HIS A 1 225 ? -8.628 20.551 2.314 1.00 84.81 225 HIS A O 1
ATOM 1716 N N . HIS A 1 226 ? -9.668 20.461 4.312 1.00 83.06 226 HIS A N 1
ATOM 1717 C CA . HIS A 1 226 ? -10.935 19.861 3.872 1.00 83.06 226 HIS A CA 1
ATOM 1718 C C . HIS A 1 226 ? -10.782 18.529 3.114 1.00 83.06 226 HIS A C 1
ATOM 1720 O O . HIS A 1 226 ? -11.615 18.182 2.280 1.00 83.06 226 HIS A O 1
ATOM 1726 N N . GLN A 1 227 ? -9.721 17.779 3.416 1.00 82.62 227 GLN A N 1
ATOM 1727 C CA . GLN A 1 227 ? -9.447 16.469 2.833 1.00 82.62 227 GLN A CA 1
ATOM 1728 C C . GLN A 1 227 ? -10.097 15.341 3.648 1.00 82.62 227 GLN A C 1
ATOM 1730 O O . GLN A 1 227 ? -10.278 15.490 4.861 1.00 82.62 227 GLN A O 1
ATOM 1735 N N . PRO A 1 228 ? -10.402 14.187 3.024 1.00 81.31 228 PRO A N 1
ATOM 1736 C CA . PRO A 1 228 ? -10.795 12.984 3.747 1.00 81.31 228 PRO A CA 1
ATOM 1737 C C . PRO A 1 228 ? -9.726 12.567 4.761 1.00 81.31 228 PRO A C 1
ATOM 1739 O O . PRO A 1 228 ? -8.548 12.436 4.426 1.00 81.31 228 PRO A O 1
ATOM 1742 N N . ASP A 1 229 ? -10.154 12.314 5.995 1.00 85.44 229 ASP A N 1
ATOM 1743 C CA . ASP A 1 229 ? -9.293 11.911 7.108 1.00 85.44 229 ASP A CA 1
ATOM 1744 C C . ASP A 1 229 ? -8.947 10.411 7.023 1.00 85.44 229 ASP A C 1
ATOM 1746 O O . ASP A 1 229 ? -9.394 9.570 7.803 1.00 85.44 229 ASP A O 1
ATOM 1750 N N . ASN A 1 230 ? -8.219 10.054 5.967 1.00 86.06 230 ASN A N 1
ATOM 1751 C CA . ASN A 1 230 ? -7.798 8.694 5.662 1.00 86.06 230 ASN A CA 1
ATOM 1752 C C . ASN A 1 230 ? -6.269 8.630 5.702 1.00 86.06 230 ASN A C 1
ATOM 1754 O O . ASN A 1 230 ? -5.579 9.305 4.929 1.00 86.06 230 ASN A O 1
ATOM 1758 N N . ILE A 1 231 ? -5.740 7.800 6.600 1.00 89.38 231 ILE A N 1
ATOM 1759 C CA . ILE A 1 231 ? -4.308 7.698 6.886 1.00 89.38 231 ILE A CA 1
ATOM 1760 C C . ILE A 1 231 ? -3.870 6.236 6.730 1.00 89.38 231 ILE A C 1
ATOM 1762 O O . ILE A 1 231 ? -4.536 5.310 7.180 1.00 89.38 231 ILE A O 1
ATOM 1766 N N . MET A 1 232 ? -2.732 6.014 6.075 1.00 91.75 232 MET A N 1
ATOM 1767 C CA . MET A 1 232 ? -2.017 4.740 6.051 1.00 91.75 232 MET A CA 1
ATOM 1768 C C . MET A 1 232 ? -0.730 4.860 6.863 1.00 91.75 232 MET A C 1
ATOM 1770 O O . MET A 1 232 ? -0.064 5.891 6.813 1.00 91.75 232 MET A O 1
ATOM 1774 N N . ILE A 1 233 ? -0.336 3.797 7.561 1.00 93.25 233 ILE A N 1
ATOM 1775 C CA . ILE A 1 233 ? 0.884 3.747 8.363 1.00 93.25 233 ILE A CA 1
ATOM 1776 C C . ILE A 1 233 ? 1.794 2.622 7.846 1.00 93.25 233 ILE A C 1
ATOM 1778 O O . ILE A 1 233 ? 1.629 1.433 8.121 1.00 93.25 233 ILE A O 1
ATOM 1782 N N . ASP A 1 234 ? 2.812 2.997 7.076 1.00 93.00 234 ASP A N 1
ATOM 1783 C CA . ASP A 1 234 ? 3.864 2.071 6.657 1.00 93.00 234 ASP A CA 1
ATOM 1784 C C . ASP A 1 234 ? 4.627 1.600 7.905 1.00 93.00 234 ASP A C 1
ATOM 1786 O O . ASP A 1 234 ? 5.293 2.395 8.568 1.00 93.00 234 ASP A O 1
ATOM 1790 N N . CYS A 1 235 ? 4.532 0.311 8.249 1.00 91.81 235 CYS A N 1
ATOM 1791 C CA . CYS A 1 235 ? 5.229 -0.250 9.408 1.00 91.81 235 CYS A CA 1
ATOM 1792 C C . CYS A 1 235 ? 6.738 -0.407 9.170 1.00 91.81 235 CYS A C 1
ATOM 1794 O O . CYS A 1 235 ? 7.468 -0.769 10.092 1.00 91.81 235 CYS A O 1
ATOM 1796 N N . SER A 1 236 ? 7.205 -0.164 7.942 1.00 88.56 236 SER A N 1
ATOM 1797 C CA . SER A 1 236 ? 8.573 -0.345 7.474 1.00 88.56 236 SER A CA 1
ATOM 1798 C C . SER A 1 236 ? 9.353 0.983 7.395 1.00 88.56 236 SER A C 1
ATOM 1800 O O . SER A 1 236 ? 9.060 1.958 8.085 1.00 88.56 236 SER A O 1
ATOM 1802 N N . HIS A 1 237 ? 10.395 1.022 6.560 1.00 89.69 237 HIS A N 1
ATOM 1803 C CA . HIS A 1 237 ? 11.145 2.227 6.182 1.00 89.69 237 HIS A CA 1
ATOM 1804 C C . HIS A 1 237 ? 11.589 3.120 7.359 1.00 89.69 237 HIS A C 1
ATOM 1806 O O . HIS A 1 237 ? 12.433 2.696 8.146 1.00 89.69 237 HIS A O 1
ATOM 1812 N N . GLY A 1 238 ? 11.127 4.375 7.430 1.00 89.50 238 GLY A N 1
ATOM 1813 C CA . GLY A 1 238 ? 11.515 5.309 8.487 1.00 89.50 238 GLY A CA 1
ATOM 1814 C C . GLY A 1 238 ? 10.872 4.951 9.824 1.00 89.50 238 GLY A C 1
ATOM 1815 O O . GLY A 1 238 ? 11.531 5.045 10.854 1.00 89.50 238 GLY A O 1
ATOM 1816 N N . ASN A 1 239 ? 9.637 4.446 9.796 1.00 93.81 239 ASN A N 1
ATOM 1817 C CA . ASN A 1 239 ? 8.906 4.011 10.986 1.00 93.81 239 ASN A CA 1
ATOM 1818 C C . ASN A 1 239 ? 9.558 2.816 11.683 1.00 93.81 239 ASN A C 1
ATOM 1820 O O . ASN A 1 239 ? 9.609 2.772 12.906 1.00 93.81 239 ASN A O 1
ATOM 1824 N N . SER A 1 240 ? 10.139 1.884 10.925 1.00 90.38 240 SER A N 1
ATOM 1825 C CA . SER A 1 240 ? 10.881 0.757 11.500 1.00 90.38 240 SER A CA 1
ATOM 1826 C C . SER A 1 240 ? 12.345 1.092 11.844 1.00 90.38 240 SER A C 1
ATOM 1828 O O . SER A 1 240 ? 13.117 0.194 12.189 1.00 90.38 240 SER A O 1
ATOM 1830 N N . SER A 1 241 ? 12.771 2.355 11.709 1.00 92.69 241 SER A N 1
ATOM 1831 C CA . SER A 1 241 ? 14.182 2.783 11.766 1.00 92.69 241 SER A CA 1
ATOM 1832 C C . SER A 1 241 ? 15.090 1.970 10.829 1.00 92.69 241 SER A C 1
ATOM 1834 O O . SER A 1 241 ? 16.228 1.645 11.161 1.00 92.69 241 SER A O 1
ATOM 1836 N N . LYS A 1 242 ? 14.563 1.588 9.655 1.00 87.81 242 LYS A N 1
ATOM 1837 C CA . LYS A 1 242 ? 15.163 0.672 8.663 1.00 87.81 242 LYS A CA 1
ATOM 1838 C C . LYS A 1 242 ? 15.474 -0.745 9.183 1.00 87.81 242 LYS A C 1
ATOM 1840 O O . LYS A 1 242 ? 16.050 -1.541 8.445 1.00 87.81 242 LYS A O 1
ATOM 1845 N N . ASN A 1 243 ? 15.058 -1.097 10.400 1.00 87.62 243 ASN A N 1
ATOM 1846 C CA . ASN A 1 243 ? 15.186 -2.436 10.968 1.00 87.62 243 ASN A CA 1
ATOM 1847 C C . ASN A 1 243 ? 13.886 -3.227 10.743 1.00 87.62 243 ASN A C 1
ATOM 1849 O O . ASN A 1 243 ? 12.826 -2.852 11.244 1.00 87.62 243 ASN A O 1
ATOM 1853 N N . HIS A 1 244 ? 13.951 -4.332 9.999 1.00 84.00 244 HIS A N 1
ATOM 1854 C CA . HIS A 1 244 ? 12.773 -5.150 9.685 1.00 84.00 244 HIS A CA 1
ATOM 1855 C C . HIS A 1 244 ? 12.144 -5.819 10.922 1.00 84.00 244 HIS A C 1
ATOM 1857 O O . HIS A 1 244 ? 10.951 -6.123 10.893 1.00 84.00 244 HIS A O 1
ATOM 1863 N N . ARG A 1 245 ? 12.910 -6.003 12.011 1.00 86.88 245 ARG A N 1
ATOM 1864 C CA . ARG A 1 245 ? 12.430 -6.565 13.288 1.00 86.88 245 ARG A CA 1
ATOM 1865 C C . ARG A 1 245 ? 11.517 -5.617 14.068 1.00 86.88 245 ARG A C 1
ATOM 1867 O O . ARG A 1 245 ? 10.785 -6.079 14.932 1.00 86.88 245 ARG A O 1
ATOM 1874 N N . ASN A 1 246 ? 11.520 -4.322 13.744 1.00 90.62 246 ASN A N 1
ATOM 1875 C CA . ASN A 1 246 ? 10.666 -3.330 14.401 1.00 90.62 246 ASN A CA 1
ATOM 1876 C C . ASN A 1 246 ? 9.254 -3.259 13.793 1.00 90.62 246 ASN A C 1
ATOM 1878 O O . ASN A 1 246 ? 8.361 -2.689 14.409 1.00 90.62 246 ASN A O 1
ATOM 1882 N N . GLN A 1 247 ? 9.019 -3.851 12.615 1.00 87.12 247 GLN A N 1
ATOM 1883 C CA . GLN A 1 247 ? 7.717 -3.787 11.931 1.00 87.12 247 GLN A CA 1
ATOM 1884 C C . GLN A 1 247 ? 6.540 -4.318 12.784 1.00 87.12 247 GLN A C 1
ATOM 1886 O O . GLN A 1 247 ? 5.504 -3.654 12.802 1.00 87.12 247 GLN A O 1
ATOM 1891 N N . PRO A 1 248 ? 6.669 -5.427 13.552 1.00 88.81 248 PRO A N 1
ATOM 1892 C CA . PRO A 1 248 ? 5.622 -5.871 14.478 1.00 88.81 248 PRO A CA 1
ATOM 1893 C C . PRO A 1 248 ? 5.361 -4.883 15.621 1.00 88.81 248 PRO A C 1
ATOM 1895 O O . PRO A 1 248 ? 4.227 -4.778 16.069 1.00 88.81 248 PRO A O 1
ATOM 1898 N N . LEU A 1 249 ? 6.377 -4.137 16.076 1.00 89.94 249 LEU A N 1
ATOM 1899 C CA . LEU A 1 249 ? 6.223 -3.124 17.128 1.00 89.94 249 LEU A CA 1
ATOM 1900 C C . LEU A 1 249 ? 5.428 -1.918 16.621 1.00 89.94 249 LEU A C 1
ATOM 1902 O O . LEU A 1 249 ? 4.567 -1.411 17.337 1.00 89.94 249 LEU A O 1
ATOM 1906 N N . VAL A 1 250 ? 5.684 -1.493 15.377 1.00 89.25 250 VAL A N 1
ATOM 1907 C CA . VAL A 1 250 ? 4.895 -0.444 14.717 1.00 89.25 250 VAL A CA 1
ATOM 1908 C C . VAL A 1 250 ? 3.450 -0.909 14.551 1.00 89.25 250 VAL A C 1
ATOM 1910 O O . VAL A 1 250 ? 2.545 -0.229 15.020 1.00 89.25 250 VAL A O 1
ATOM 1913 N N . ALA A 1 251 ? 3.225 -2.097 13.983 1.00 88.00 251 ALA A N 1
ATOM 1914 C CA . ALA A 1 251 ? 1.881 -2.645 13.805 1.00 88.00 251 ALA A CA 1
ATOM 1915 C C . ALA A 1 251 ? 1.118 -2.795 15.137 1.00 88.00 251 ALA A C 1
ATOM 1917 O O . ALA A 1 251 ? -0.033 -2.385 15.233 1.00 88.00 251 ALA A O 1
ATOM 1918 N N . ALA A 1 252 ? 1.761 -3.308 16.190 1.00 85.88 252 ALA A N 1
ATOM 1919 C CA . ALA A 1 252 ? 1.149 -3.440 17.513 1.00 85.88 252 ALA A CA 1
ATOM 1920 C C . ALA A 1 252 ? 0.828 -2.084 18.170 1.00 85.88 252 ALA A C 1
ATOM 1922 O O . ALA A 1 252 ? -0.148 -1.975 18.908 1.00 85.88 252 ALA A O 1
ATOM 1923 N N . ASN A 1 253 ? 1.636 -1.047 17.922 1.00 89.44 253 ASN A N 1
ATOM 1924 C CA . ASN A 1 253 ? 1.331 0.310 18.371 1.00 89.44 253 ASN A CA 1
ATOM 1925 C C . ASN A 1 253 ? 0.113 0.875 17.625 1.00 89.44 253 ASN A C 1
ATOM 1927 O O . ASN A 1 253 ? -0.791 1.404 18.259 1.00 89.44 253 ASN A O 1
ATOM 1931 N N . VAL A 1 254 ? 0.079 0.696 16.306 1.00 85.62 254 VAL A N 1
ATOM 1932 C CA . VAL A 1 254 ? -0.988 1.162 15.416 1.00 85.62 254 VAL A CA 1
ATOM 1933 C C . VAL A 1 254 ? -2.339 0.513 15.746 1.00 85.62 254 VAL A C 1
ATOM 1935 O O . VAL A 1 254 ? -3.327 1.223 15.884 1.00 85.62 254 VAL A O 1
ATOM 1938 N N . VAL A 1 255 ? -2.390 -0.803 15.981 1.00 81.75 255 VAL A N 1
ATOM 1939 C CA . VAL A 1 255 ? -3.650 -1.473 16.362 1.00 81.75 255 VAL A CA 1
ATOM 1940 C C . VAL A 1 255 ? -4.101 -1.118 17.787 1.00 81.75 255 VAL A C 1
ATOM 1942 O O . VAL A 1 255 ? -5.294 -1.122 18.071 1.00 81.75 255 VAL A O 1
ATOM 1945 N N . ARG A 1 256 ? -3.183 -0.749 18.694 1.00 80.38 256 ARG A N 1
ATOM 1946 C CA . ARG A 1 256 ? -3.586 -0.228 20.011 1.00 80.38 256 ARG A CA 1
ATOM 1947 C C . ARG A 1 256 ? -4.330 1.104 19.886 1.00 80.38 256 ARG A C 1
ATOM 1949 O O . ARG A 1 256 ? -5.339 1.276 20.550 1.00 80.38 256 ARG A O 1
ATOM 1956 N N . GLN A 1 257 ? -3.868 2.003 19.013 1.00 81.12 257 GLN A N 1
ATOM 1957 C CA . GLN A 1 257 ? -4.527 3.298 18.782 1.00 81.12 257 GLN A CA 1
ATOM 1958 C C . GLN A 1 257 ? -5.959 3.142 18.259 1.00 81.12 257 GLN A C 1
ATOM 1960 O O . GLN A 1 257 ? -6.822 3.926 18.635 1.00 81.12 257 GLN A O 1
ATOM 1965 N N . ASP A 1 258 ? -6.197 2.131 17.420 1.00 68.69 258 ASP A N 1
ATOM 1966 C CA . ASP A 1 258 ? -7.530 1.760 16.939 1.00 68.69 258 ASP A CA 1
ATOM 1967 C C . ASP A 1 258 ? -8.413 1.244 18.091 1.00 68.69 258 ASP A C 1
ATOM 1969 O O . ASP A 1 258 ? -9.503 1.760 18.319 1.00 68.69 258 ASP A O 1
ATOM 1973 N N . HIS A 1 259 ? -7.910 0.308 18.904 1.00 57.91 259 HIS A N 1
ATOM 1974 C CA . HIS A 1 259 ? -8.648 -0.232 20.053 1.00 57.91 259 HIS A CA 1
ATOM 1975 C C . HIS A 1 259 ? -8.993 0.832 21.112 1.00 57.91 259 HIS A C 1
ATOM 1977 O O . HIS A 1 259 ? -10.107 0.843 21.631 1.00 57.91 259 HIS A O 1
ATOM 1983 N N . ASP A 1 260 ? -8.061 1.738 21.419 1.00 55.06 260 ASP A N 1
ATOM 1984 C CA . ASP A 1 260 ? -8.258 2.841 22.372 1.00 55.06 260 ASP A CA 1
ATOM 1985 C C . ASP A 1 260 ? -9.262 3.903 21.858 1.00 55.06 260 ASP A C 1
ATOM 1987 O O . ASP A 1 260 ? -9.595 4.832 22.588 1.00 55.06 260 ASP A O 1
ATOM 1991 N N . TYR A 1 261 ? -9.744 3.781 20.612 1.00 49.62 261 TYR A N 1
ATOM 1992 C CA . TYR A 1 261 ? -10.749 4.662 20.003 1.00 49.62 261 TYR A CA 1
ATOM 1993 C C . TYR A 1 261 ? -12.196 4.143 20.137 1.00 49.62 261 TYR A C 1
ATOM 1995 O O . TYR A 1 261 ? -13.144 4.892 19.902 1.00 49.62 261 TYR A O 1
ATOM 2003 N N . TYR A 1 262 ? -12.379 2.871 20.513 1.00 38.66 262 TYR A N 1
ATOM 2004 C CA . TYR A 1 262 ? -13.691 2.230 20.703 1.00 38.66 262 TYR A CA 1
ATOM 2005 C C . TYR A 1 262 ? -14.106 2.102 22.186 1.00 38.66 262 TYR A C 1
ATOM 2007 O O . TYR A 1 262 ? -15.073 1.395 22.490 1.00 38.66 262 TYR A O 1
ATOM 2015 N N . ILE A 1 263 ? -13.389 2.775 23.097 1.00 30.86 263 ILE A N 1
ATOM 2016 C CA . ILE A 1 263 ? -13.640 2.839 24.551 1.00 30.86 263 ILE A CA 1
ATOM 2017 C C . ILE A 1 263 ? -14.010 4.273 24.945 1.00 30.86 263 ILE A C 1
ATOM 2019 O O . ILE A 1 263 ? -15.025 4.422 25.662 1.00 30.86 263 ILE A O 1
#

Secondary structure (DSSP, 8-state):
-------THHHHHHHHHHHHHHHTT-EEEEE---------------------------------S-HHHHS-TTTTSSTT-S---PPPPHHHHHHHS---HHHHHHHHHHHHHHHHHHTTSS-PEEEEEE-SS---HHHHHHHHHHHHHHHHHHTTTEEEEE---S--PPP------TTT-TTSSS---GGGS-TT--EEE--BTTB---SHHHHHHHHHHHHHTT----EEEESSTTTTTT-GGGHHHHHHHHHHHHHTT--

Foldseek 3Di:
DDQPQPDVVVLVLLLVLLVVQLVVVAFWWWWDFDDDDDDDDDDDDDDDDDDDDDDDDDDDDDDDDCVVLVPPPCCVPCVPPPDDDDDDDVVVVCVVVPCDPVNVCVVVVLVVQLQCVLVVVQQAIEIEIEHPADDDPVVRVVVVVVVVVSCVVCVNRYDYDYDYHHDDDDDDDAFPDCQQCVPRPNPRPNVNHDLSDEEEQEADPVAHQLAPVNLVVQQVVCVVVVHRRIYMYGLAHRNQVNDSVSSSVSSSNNVVVVSVNSD

pLDDT: mean 71.36, std 23.01, range [26.38, 96.75]

Sequence (263 aa):
MTSTSSNPYSVALAISLVAVTVAWGGTVGLLVGMYASRPPATSNTHVENETRNGHRDREGSVSNAGDAKIMDKHALVDVRIGGIRALIPPVCLLEQVPRTVAIARTVNKGRQEVNNILRRVDDRLVVVVGPCSIHDPKAALEYAVKLKALRDTLDKDLLVVMRVYFEKPRTTVGWKGLINDPDIDGTFNINKGNDSCHVILRGGSTGPNYAKEHVDKCSDLLQKHHQPDNIMIDCSHGNSSKNHRNQPLVAANVVRQDHDYYI

Organism: Aphanomyces astaci (NCBI:txid112090)